Protein AF-0000000068683361 (afdb_homodimer)

pLDDT: mean 81.17, std 23.18, range [23.33, 98.69]

Sequence (214 aa):
TAILTGPEDKVNLSCSHTVSRYDMILWYQQSAQNTALKLIGYVRFTSPTVEDSFKGRFDVSGDAAANKMAYLHFPKATEAEDSAVYFCAASEAQCFTIPSLLYKNPLTAILTGPEDKVNLSCSHTVSRYDMILWYQQSAQNTALKLIGYVRFTSPTVEDSFKGRFDVSGDAAANKMAYLHFPKATEAEDSAVYFCAASEAQCFTIPSLLYKNPL

Foldseek 3Di:
DPPPPPPFPKDKDKDAAQDQQWQKKWKWKQWPVHRATATQWMQGAQDTDGDPVNPPFKGKGWGHGHPIMIMIIGGPPDPRVVRMDMDMDIGHPPVPDPPCPRVPPPD/DPPPPPPFPKDKDKDAAQDQQWQKKWKWKQWPVHRATATQWMQGAQDTDGDPVNPPFWGKGWGHGHPIMIMIIGGPPDPRVVRMDMDMDIGHPPVPDPPCPNVPPPD

Radius of gyration: 17.5 Å; Cα contacts (8 Å, |Δi|>4): 483; chains: 2; bounding box: 40×61×48 Å

Organism: Oncorhynchus mykiss (NCBI:txid8022)

InterPro domains:
  IPR013106 Immunoglobulin V-set domain [PF07686] (8-91)
  IPR013106 Immunoglobulin V-set domain [SM00406] (10-90)
  IPR013783 Immunoglobulin-like fold [G3DSA:2.60.40.10] (2-103)
  IPR036179 Immunoglobulin-like domain superfamily [SSF48726] (3-91)
  IPR050413 T cell receptor beta variable [PTHR23268] (4-95)

Solvent-accessible surface area (backbone atoms only — not comparable to full-atom values): 11670 Å² total; per-residue (Å²): 127,79,77,69,78,63,89,71,63,61,38,41,39,36,41,35,32,57,48,75,77,25,29,21,33,38,34,31,38,28,46,79,90,40,89,57,60,37,69,39,33,34,24,46,35,68,47,57,46,64,35,78,93,38,54,90,59,46,48,57,46,57,27,24,36,49,75,32,50,26,37,41,38,31,58,61,84,38,71,67,62,66,56,33,44,50,36,38,32,66,34,51,75,59,89,55,75,73,67,56,80,62,60,61,66,80,127,126,80,78,68,78,61,90,72,64,60,37,41,40,36,41,34,32,58,47,74,76,25,29,22,33,38,34,31,37,28,46,79,90,40,88,58,59,38,71,40,31,34,26,47,36,69,47,57,47,65,35,76,95,39,54,89,58,47,49,57,46,56,28,24,38,47,76,34,48,25,38,43,37,32,60,61,85,38,71,66,62,66,56,33,44,49,36,38,33,65,34,52,74,58,88,55,75,72,66,58,77,64,57,62,65,81,128

Secondary structure (DSSP, 8-state):
------S--EEEEEEEE--TT--EEEEEEE-SS--SPEEEEEEETTEEEE-GGGTTT-EEEE--STT-EEEEEEETT-HHHHH-EEEEEEE---SS---TTTT----/------S--EEEEEEEE--TT--EEEEEEE-SS--SPEEEEEEETTEEEE-GGGTTT-EEEE--STT-EEEEEEETT-HHHHH-EEEEEEE---SS---TTS-----

Nearest PDB structures (foldseek):
  6tyl-assembly2_H  TM=7.595E-01  e=1.709E-04  Lama glama
  7rth-assembly4_L  TM=7.404E-01  e=2.521E-04  Homo sapiens
  7rth-assembly2_D  TM=7.453E-01  e=8.559E-04  Homo sapiens
  7w1s-assembly1_B  TM=7.399E-01  e=8.559E-04  Vicugna pacos
  6nmr-assembly3_F  TM=7.167E-01  e=7.471E-03  Homo sapiens

Structure (mmCIF, N/CA/C/O backbone):
data_AF-0000000068683361-model_v1
#
loop_
_entity.id
_entity.type
_entity.pdbx_description
1 polymer 'Immunoglobulin V-set domain-containing protein'
#
loop_
_atom_site.group_PDB
_atom_site.id
_atom_site.type_symbol
_atom_site.label_atom_id
_atom_site.label_alt_id
_atom_site.label_comp_id
_atom_site.label_asym_id
_atom_site.label_entity_id
_atom_site.label_seq_id
_atom_site.pdbx_PDB_ins_code
_atom_site.Cartn_x
_atom_site.Cartn_y
_atom_site.Cartn_z
_atom_site.occupancy
_atom_site.B_iso_or_equiv
_atom_site.auth_seq_id
_atom_site.auth_comp_id
_atom_site.auth_asym_id
_atom_site.auth_atom_id
_atom_site.pdbx_PDB_model_num
ATOM 1 N N . THR A 1 1 ? -4.273 28.188 29.828 1 25.78 1 THR A N 1
ATOM 2 C CA . THR A 1 1 ? -3.045 27.562 29.344 1 25.78 1 THR A CA 1
ATOM 3 C C . THR A 1 1 ? -3.334 26.656 28.156 1 25.78 1 THR A C 1
ATOM 5 O O . THR A 1 1 ? -4.168 25.75 28.25 1 25.78 1 THR A O 1
ATOM 8 N N . ALA A 1 2 ? -3.242 27.156 26.922 1 31.86 2 ALA A N 1
ATOM 9 C CA . ALA A 1 2 ? -3.617 26.438 25.703 1 31.86 2 ALA A CA 1
ATOM 10 C C . ALA A 1 2 ? -2.951 25.062 25.656 1 31.86 2 ALA A C 1
ATOM 12 O O . ALA A 1 2 ? -1.762 24.922 25.953 1 31.86 2 ALA A O 1
ATOM 13 N N . ILE A 1 3 ? -3.488 24.125 26.281 1 33.34 3 ILE A N 1
ATOM 14 C CA . ILE A 1 3 ? -2.857 22.797 26.281 1 33.34 3 ILE A CA 1
ATOM 15 C C . ILE A 1 3 ? -2.189 22.562 24.922 1 33.34 3 ILE A C 1
ATOM 17 O O . ILE A 1 3 ? -2.854 22.562 23.891 1 33.34 3 ILE A O 1
ATOM 21 N N . LEU A 1 4 ? -0.959 23.141 24.609 1 33.06 4 LEU A N 1
ATOM 22 C CA . LEU A 1 4 ? -0.061 22.922 23.484 1 33.06 4 LEU A CA 1
ATOM 23 C C . LEU A 1 4 ? -0.043 21.453 23.078 1 33.06 4 LEU A C 1
ATOM 25 O O . LEU A 1 4 ? 0.202 20.578 23.906 1 33.06 4 LEU A O 1
ATOM 29 N N . THR A 1 5 ? -1.112 20.953 22.562 1 40.59 5 THR A N 1
ATOM 30 C CA . THR A 1 5 ? -1.085 19.578 22.078 1 40.59 5 THR A CA 1
ATOM 31 C C . THR A 1 5 ? 0.327 19.188 21.656 1 40.59 5 THR A C 1
ATOM 33 O O . THR A 1 5 ? 0.993 19.906 20.922 1 40.59 5 THR A O 1
ATOM 36 N N . GLY A 1 6 ? 1.307 18.828 22.469 1 40.31 6 GLY A N 1
ATOM 37 C CA . GLY A 1 6 ? 2.684 18.375 22.359 1 40.31 6 GLY A CA 1
ATOM 38 C C . GLY A 1 6 ? 3.039 17.844 20.984 1 40.31 6 GLY A C 1
ATOM 39 O O . GLY A 1 6 ? 2.191 17.797 20.094 1 40.31 6 GLY A O 1
ATOM 40 N N . PRO A 1 7 ? 4.473 17.344 20.656 1 45.47 7 PRO A N 1
ATOM 41 C CA . PRO A 1 7 ? 5.016 16.938 19.359 1 45.47 7 PRO A CA 1
ATOM 42 C C . PRO A 1 7 ? 4.023 16.125 18.531 1 45.47 7 PRO A C 1
ATOM 44 O O . PRO A 1 7 ? 3.299 15.289 19.078 1 45.47 7 PRO A O 1
ATOM 47 N N . GLU A 1 8 ? 3.418 16.703 17.484 1 51.16 8 GLU A N 1
ATOM 48 C CA . GLU A 1 8 ? 2.33 16.328 16.578 1 51.16 8 GLU A CA 1
ATOM 49 C C . GLU A 1 8 ? 2.373 14.844 16.25 1 51.16 8 GLU A C 1
ATOM 51 O O . GLU A 1 8 ? 3.445 14.289 16 1 51.16 8 GLU A O 1
ATOM 56 N N . ASP A 1 9 ? 1.475 14.078 16.812 1 71.06 9 ASP A N 1
ATOM 57 C CA . ASP A 1 9 ? 1.236 12.656 16.562 1 71.06 9 ASP A CA 1
ATOM 58 C C . ASP A 1 9 ? 1.338 12.344 15.07 1 71.06 9 ASP A C 1
ATOM 60 O O . ASP A 1 9 ? 0.614 12.914 14.25 1 71.06 9 ASP A O 1
ATOM 64 N N . LYS A 1 10 ? 2.488 12.023 14.609 1 85.25 10 LYS A N 1
ATOM 65 C CA . LYS A 1 10 ? 2.74 11.68 13.211 1 85.25 10 LYS A CA 1
ATOM 66 C C . LYS A 1 10 ? 2.246 10.273 12.891 1 85.25 10 LYS A C 1
ATOM 68 O O . LYS A 1 10 ? 2.404 9.359 13.695 1 85.25 10 LYS A O 1
ATOM 73 N N . VAL A 1 11 ? 1.418 10.297 11.93 1 88.25 11 VAL A N 1
ATOM 74 C CA . VAL A 1 11 ? 1.022 9.016 11.352 1 88.25 11 VAL A CA 1
ATOM 75 C C . VAL A 1 11 ? 2.152 8.469 10.484 1 88.25 11 VAL A C 1
ATOM 77 O O . VAL A 1 11 ? 2.764 9.211 9.711 1 88.25 11 VAL A O 1
ATOM 80 N N . ASN A 1 12 ? 2.455 7.211 10.734 1 93.44 12 ASN A N 1
ATOM 81 C CA . ASN A 1 12 ? 3.404 6.512 9.875 1 93.44 12 ASN A CA 1
ATOM 82 C C . ASN A 1 12 ? 2.768 5.293 9.211 1 93.44 12 ASN A C 1
ATOM 84 O O . ASN A 1 12 ? 2.145 4.469 9.883 1 93.44 12 ASN A O 1
ATOM 88 N N . LEU A 1 13 ? 2.852 5.262 7.918 1 97.38 13 LEU A N 1
ATOM 89 C CA . LEU A 1 13 ? 2.527 4.082 7.125 1 97.38 13 LEU A CA 1
ATOM 90 C C . LEU A 1 13 ? 3.783 3.482 6.504 1 97.38 13 LEU A C 1
ATOM 92 O O . LEU A 1 13 ? 4.621 4.211 5.965 1 97.38 13 LEU A O 1
ATOM 96 N N . SER A 1 14 ? 3.973 2.213 6.555 1 98.31 14 SER A N 1
ATOM 97 C CA . SER A 1 14 ? 5.184 1.593 6.027 1 98.31 14 SER A CA 1
ATOM 98 C C . SER A 1 14 ? 4.852 0.526 4.988 1 98.31 14 SER A C 1
ATOM 100 O O . SER A 1 14 ? 3.809 -0.127 5.074 1 98.31 14 SER A O 1
ATOM 102 N N . CYS A 1 15 ? 5.699 0.397 4.086 1 98.38 15 CYS A N 1
ATOM 103 C CA . CYS A 1 15 ? 5.578 -0.566 2.998 1 98.38 15 CYS A CA 1
ATOM 104 C C . CYS A 1 15 ? 6.922 -1.224 2.701 1 98.38 15 CYS A C 1
ATOM 106 O O . CYS A 1 15 ? 7.965 -0.572 2.77 1 98.38 15 CYS A O 1
ATOM 108 N N . SER A 1 16 ? 6.918 -2.562 2.359 1 98.38 16 SER A N 1
ATOM 109 C CA . SER A 1 16 ? 8.109 -3.297 1.946 1 98.38 16 SER A CA 1
ATOM 110 C C . SER A 1 16 ? 7.758 -4.418 0.976 1 98.38 16 SER A C 1
ATOM 112 O O . SER A 1 16 ? 6.582 -4.715 0.762 1 98.38 16 SER A O 1
ATOM 114 N N . HIS A 1 17 ? 8.742 -4.992 0.383 1 96.62 17 HIS A N 1
ATOM 115 C CA . HIS A 1 17 ? 8.539 -6.082 -0.567 1 96.62 17 HIS A CA 1
ATOM 116 C C . HIS A 1 17 ? 9.781 -6.961 -0.674 1 96.62 17 HIS A C 1
ATOM 118 O O . HIS A 1 17 ? 10.852 -6.578 -0.209 1 96.62 17 HIS A O 1
ATOM 124 N N . THR A 1 18 ? 9.586 -8.109 -1.338 1 95.38 18 THR A N 1
ATOM 125 C CA . THR A 1 18 ? 10.711 -9.039 -1.478 1 95.38 18 THR A CA 1
ATOM 126 C C . THR A 1 18 ? 11.156 -9.133 -2.934 1 95.38 18 THR A C 1
ATOM 128 O O . THR A 1 18 ? 11.953 -10 -3.289 1 95.38 18 THR A O 1
ATOM 131 N N . VAL A 1 19 ? 10.586 -8.266 -3.791 1 91.81 19 VAL A N 1
ATOM 132 C CA . VAL A 1 19 ? 10.859 -8.359 -5.219 1 91.81 19 VAL A CA 1
ATOM 133 C C . VAL A 1 19 ? 12.156 -7.629 -5.551 1 91.81 19 VAL A C 1
ATOM 135 O O . VAL A 1 19 ? 12.219 -6.398 -5.469 1 91.81 19 VAL A O 1
ATOM 138 N N . SER A 1 20 ? 13.219 -8.344 -6.008 1 91.94 20 SER A N 1
ATOM 139 C CA . SER A 1 20 ? 14.562 -7.805 -6.203 1 91.94 20 SER A CA 1
ATOM 140 C C . SER A 1 20 ? 14.57 -6.711 -7.262 1 91.94 20 SER A C 1
ATOM 142 O O . SER A 1 20 ? 15.352 -5.758 -7.172 1 91.94 20 SER A O 1
ATOM 144 N N . ARG A 1 21 ? 13.703 -6.824 -8.281 1 89.25 21 ARG A N 1
ATOM 145 C CA . ARG A 1 21 ? 13.742 -5.875 -9.391 1 89.25 21 ARG A CA 1
ATOM 146 C C . ARG A 1 21 ? 13.078 -4.555 -9 1 89.25 21 ARG A C 1
ATOM 148 O O . ARG A 1 21 ? 13.227 -3.553 -9.695 1 89.25 21 ARG A O 1
ATOM 155 N N . TYR A 1 22 ? 12.289 -4.504 -8.008 1 92.81 22 TYR A N 1
ATOM 156 C CA . TYR A 1 22 ? 11.617 -3.279 -7.59 1 92.81 22 TYR A CA 1
ATOM 157 C C . TYR A 1 22 ? 12.578 -2.357 -6.848 1 92.81 22 TYR A C 1
ATOM 159 O O . TYR A 1 22 ? 13.375 -2.812 -6.02 1 92.81 22 TYR A O 1
ATOM 167 N N . ASP A 1 23 ? 12.531 -1.058 -7.195 1 95.81 23 ASP A N 1
ATOM 168 C CA . ASP A 1 23 ? 13.406 -0.095 -6.535 1 95.81 23 ASP A CA 1
ATOM 169 C C . ASP A 1 23 ? 12.641 1.158 -6.125 1 95.81 23 ASP A C 1
ATOM 171 O O . ASP A 1 23 ? 13.242 2.172 -5.766 1 95.81 23 ASP A O 1
ATOM 175 N N . MET A 1 24 ? 11.344 1.017 -6.242 1 96.69 24 MET A N 1
ATOM 176 C CA . MET A 1 24 ? 10.516 2.182 -5.941 1 96.69 24 MET A CA 1
ATOM 177 C C . MET A 1 24 ? 9.312 1.787 -5.094 1 96.69 24 MET A C 1
ATOM 179 O O . MET A 1 24 ? 8.68 0.756 -5.34 1 96.69 24 MET A O 1
ATOM 183 N N . ILE A 1 25 ? 9 2.578 -4.102 1 97.69 25 ILE A N 1
ATOM 184 C CA . ILE A 1 25 ? 7.727 2.51 -3.391 1 97.69 25 ILE A CA 1
ATOM 185 C C . ILE A 1 25 ? 7 3.848 -3.508 1 97.69 25 ILE A C 1
ATOM 187 O O . ILE A 1 25 ? 7.586 4.902 -3.258 1 97.69 25 ILE A O 1
ATOM 191 N N . LEU A 1 26 ? 5.785 3.799 -3.939 1 97.56 26 LEU A N 1
ATOM 192 C CA . LEU A 1 26 ? 4.953 4.973 -4.184 1 97.56 26 LEU A CA 1
ATOM 193 C C . LEU A 1 26 ? 3.816 5.055 -3.17 1 97.56 26 LEU A C 1
ATOM 195 O O . LEU A 1 26 ? 3.238 4.031 -2.793 1 97.56 26 LEU A O 1
ATOM 199 N N . TRP A 1 27 ? 3.473 6.332 -2.74 1 98 27 TRP A N 1
ATOM 200 C CA . TRP A 1 27 ? 2.373 6.594 -1.819 1 98 27 TRP A CA 1
ATOM 201 C C . TRP A 1 27 ? 1.287 7.43 -2.492 1 98 27 TRP A C 1
ATOM 203 O O . TRP A 1 27 ? 1.583 8.414 -3.176 1 98 27 TRP A O 1
ATOM 213 N N . TYR A 1 28 ? 0.047 6.992 -2.227 1 96.19 28 TYR A N 1
ATOM 214 C CA . TYR A 1 28 ? -1.095 7.652 -2.848 1 96.19 28 TYR A CA 1
ATOM 215 C C . TYR A 1 28 ? -2.137 8.031 -1.805 1 96.19 28 TYR A C 1
ATOM 217 O O . TYR A 1 28 ? -2.229 7.406 -0.748 1 96.19 28 TYR A O 1
ATOM 225 N N . GLN A 1 29 ? -2.871 9.07 -2.205 1 94.69 29 GLN A N 1
ATOM 226 C CA . GLN A 1 29 ? -4.004 9.516 -1.403 1 94.69 29 GLN A CA 1
ATOM 227 C C . GLN A 1 29 ? -5.305 9.445 -2.201 1 94.69 29 GLN A C 1
ATOM 229 O O . GLN A 1 29 ? -5.336 9.82 -3.377 1 94.69 29 GLN A O 1
ATOM 234 N N . GLN A 1 30 ? -6.305 8.883 -1.597 1 91.69 30 GLN A N 1
ATOM 235 C CA . GLN A 1 30 ? -7.668 8.977 -2.104 1 91.69 30 GLN A CA 1
ATOM 236 C C . GLN A 1 30 ? -8.555 9.773 -1.147 1 91.69 30 GLN A C 1
ATOM 238 O O . GLN A 1 30 ? -8.852 9.32 -0.042 1 91.69 30 GLN A O 1
ATOM 243 N N . SER A 1 31 ? -8.852 10.93 -1.578 1 88.25 31 SER A N 1
ATOM 244 C CA . SER A 1 31 ? -9.695 11.766 -0.724 1 88.25 31 SER A CA 1
ATOM 245 C C . SER A 1 31 ? -11.141 11.289 -0.74 1 88.25 31 SER A C 1
ATOM 247 O O . SER A 1 31 ? -11.547 10.539 -1.635 1 88.25 31 SER A O 1
ATOM 249 N N . ALA A 1 32 ? -11.891 11.703 0.245 1 82.38 32 ALA A N 1
ATOM 250 C CA . ALA A 1 32 ? -13.305 11.344 0.349 1 82.38 32 ALA A CA 1
ATOM 251 C C . ALA A 1 32 ? -14.102 11.898 -0.824 1 82.38 32 ALA A C 1
ATOM 253 O O . ALA A 1 32 ? -15.102 11.312 -1.238 1 82.38 32 ALA A O 1
ATOM 254 N N . GLN A 1 33 ? -13.719 13.008 -1.386 1 83.5 33 GLN A N 1
ATOM 255 C CA . GLN A 1 33 ? -14.477 13.727 -2.4 1 83.5 33 GLN A CA 1
ATOM 256 C C . GLN A 1 33 ? -14.109 13.25 -3.805 1 83.5 33 GLN A C 1
ATOM 258 O O . GLN A 1 33 ? -14.852 13.484 -4.758 1 83.5 33 GLN A O 1
ATOM 263 N N . ASN A 1 34 ? -12.984 12.656 -3.961 1 81.56 34 ASN A N 1
ATOM 264 C CA . ASN A 1 34 ? -12.445 12.219 -5.25 1 81.56 34 ASN A CA 1
ATOM 265 C C . ASN A 1 34 ? -11.906 10.797 -5.184 1 81.56 34 ASN A C 1
ATOM 267 O O . ASN A 1 34 ? -10.953 10.523 -4.449 1 81.56 34 ASN A O 1
ATOM 271 N N . THR A 1 35 ? -12.375 9.906 -6.02 1 83.06 35 THR A N 1
ATOM 272 C CA . THR A 1 35 ? -12.031 8.492 -5.965 1 83.06 35 THR A CA 1
ATOM 273 C C . THR A 1 35 ? -10.703 8.227 -6.676 1 83.06 35 THR A C 1
ATOM 275 O O . THR A 1 35 ? -10.164 7.121 -6.602 1 83.06 35 THR A O 1
ATOM 278 N N . ALA A 1 36 ? -10.18 9.297 -7.293 1 87.12 36 ALA A N 1
ATOM 279 C CA . ALA A 1 36 ? -8.906 9.109 -7.984 1 87.12 36 ALA A CA 1
ATOM 280 C C . ALA A 1 36 ? -7.754 9 -6.992 1 87.12 36 ALA A C 1
ATOM 282 O O . ALA A 1 36 ? -7.77 9.633 -5.934 1 87.12 36 ALA A O 1
ATOM 283 N N . LEU A 1 37 ? -6.832 8.18 -7.34 1 92.12 37 LEU A N 1
ATOM 284 C CA . LEU A 1 37 ? -5.598 8.102 -6.57 1 92.12 37 LEU A CA 1
ATOM 285 C C . LEU A 1 37 ? -4.648 9.234 -6.949 1 92.12 37 LEU A C 1
ATOM 287 O O . LEU A 1 37 ? -4.277 9.375 -8.117 1 92.12 37 LEU A O 1
ATOM 291 N N . LYS A 1 38 ? -4.316 10.039 -5.992 1 94.06 38 LYS A N 1
ATOM 292 C CA . LYS A 1 38 ? -3.346 11.109 -6.207 1 94.06 38 LYS A CA 1
ATOM 293 C C . LYS A 1 38 ? -1.988 10.742 -5.613 1 94.06 38 LYS A C 1
ATOM 295 O O . LYS A 1 38 ? -1.902 10.32 -4.457 1 94.06 38 LYS A O 1
ATOM 300 N N . LEU A 1 39 ? -0.976 10.961 -6.395 1 96.5 39 LEU A N 1
ATOM 301 C CA . LEU A 1 39 ? 0.37 10.641 -5.93 1 96.5 39 LEU A CA 1
ATOM 302 C C . LEU A 1 39 ? 0.846 11.664 -4.898 1 96.5 39 LEU A C 1
ATOM 304 O O . LEU A 1 39 ? 0.909 12.859 -5.188 1 96.5 39 LEU A O 1
ATOM 308 N N . ILE A 1 40 ? 1.146 11.188 -3.781 1 97.12 40 ILE A N 1
ATOM 309 C CA . ILE A 1 40 ? 1.728 12.023 -2.736 1 97.12 40 ILE A CA 1
ATOM 310 C C . ILE A 1 40 ? 3.227 12.188 -2.98 1 97.12 40 ILE A C 1
ATOM 312 O O . ILE A 1 40 ? 3.754 13.297 -2.934 1 97.12 40 ILE A O 1
ATOM 316 N N . GLY A 1 41 ? 3.945 11.078 -3.195 1 97.44 41 GLY A N 1
ATOM 317 C CA . GLY A 1 41 ? 5.387 10.992 -3.357 1 97.44 41 GLY A CA 1
ATOM 318 C C . GLY A 1 41 ? 5.883 9.562 -3.506 1 97.44 41 GLY A C 1
ATOM 319 O O . GLY A 1 41 ? 5.082 8.633 -3.598 1 97.44 41 GLY A O 1
ATOM 320 N N . TYR A 1 42 ? 7.203 9.414 -3.623 1 97.5 42 TYR A N 1
ATOM 321 C CA . TYR A 1 42 ? 7.805 8.086 -3.748 1 97.5 42 TYR A CA 1
ATOM 322 C C . TYR A 1 42 ? 9.242 8.094 -3.242 1 97.5 42 TYR A C 1
ATOM 324 O O . TYR A 1 42 ? 9.852 9.156 -3.082 1 97.5 42 TYR A O 1
ATOM 332 N N . VAL A 1 43 ? 9.648 6.922 -2.879 1 98 43 VAL A N 1
ATOM 333 C CA . VAL A 1 43 ? 11.055 6.66 -2.596 1 98 43 VAL A CA 1
ATOM 334 C C . VAL A 1 43 ? 11.641 5.758 -3.68 1 98 43 VAL A C 1
ATOM 336 O O . VAL A 1 43 ? 11.156 4.648 -3.904 1 98 43 VAL A O 1
ATOM 339 N N . ARG A 1 44 ? 12.586 6.242 -4.359 1 96.62 44 ARG A N 1
ATOM 340 C CA . ARG A 1 44 ? 13.359 5.398 -5.266 1 96.62 44 ARG A CA 1
ATOM 341 C C . ARG A 1 44 ? 14.711 5.031 -4.656 1 96.62 44 ARG A C 1
ATOM 343 O O . ARG A 1 44 ? 15.562 5.898 -4.461 1 96.62 44 ARG A O 1
ATOM 350 N N . PHE A 1 45 ? 14.922 3.799 -4.5 1 95.94 45 PHE A N 1
ATOM 351 C CA . PHE A 1 45 ? 16.031 3.395 -3.639 1 95.94 45 PHE A CA 1
ATOM 352 C C . PHE A 1 45 ? 15.977 4.141 -2.309 1 95.94 45 PHE A C 1
ATOM 354 O O . PHE A 1 45 ? 15.023 3.994 -1.544 1 95.94 45 PHE A O 1
ATOM 361 N N . THR A 1 46 ? 16.891 5.051 -2.045 1 97.94 46 THR A N 1
ATOM 362 C CA . THR A 1 46 ? 16.859 5.824 -0.809 1 97.94 46 THR A CA 1
ATOM 363 C C . THR A 1 46 ? 16.562 7.289 -1.094 1 97.94 46 THR A C 1
ATOM 365 O O . THR A 1 46 ? 16.703 8.141 -0.214 1 97.94 46 THR A O 1
ATOM 368 N N . SER A 1 47 ? 16.172 7.598 -2.303 1 97.62 47 SER A N 1
ATOM 369 C CA . SER A 1 47 ? 15.906 8.977 -2.705 1 97.62 47 SER A CA 1
ATOM 370 C C . SER A 1 47 ? 14.43 9.312 -2.578 1 97.62 47 SER A C 1
ATOM 372 O O . SER A 1 47 ? 13.602 8.797 -3.34 1 97.62 47 SER A O 1
ATOM 374 N N . PRO A 1 48 ? 14.094 10.203 -1.684 1 98.12 48 PRO A N 1
ATOM 375 C CA . PRO A 1 48 ? 12.688 10.57 -1.511 1 98.12 48 PRO A CA 1
ATOM 376 C C . PRO A 1 48 ? 12.266 11.719 -2.424 1 98.12 48 PRO A C 1
ATOM 378 O O . PRO A 1 48 ? 13.047 12.641 -2.676 1 98.12 48 PRO A O 1
ATOM 381 N N . THR A 1 49 ? 11.031 11.711 -2.924 1 97.5 49 THR A N 1
ATOM 382 C CA . THR A 1 49 ? 10.391 12.789 -3.66 1 97.5 49 THR A CA 1
ATOM 383 C C . THR A 1 49 ? 8.93 12.953 -3.225 1 97.5 49 THR A C 1
ATOM 385 O O . THR A 1 49 ? 8.195 11.977 -3.131 1 97.5 49 THR A O 1
ATOM 388 N N . VAL A 1 50 ? 8.578 14.156 -2.902 1 98.12 50 VAL A N 1
ATOM 389 C CA . VAL A 1 50 ? 7.195 14.492 -2.572 1 98.12 50 VAL A CA 1
ATOM 390 C C . VAL A 1 50 ? 6.629 15.453 -3.613 1 98.12 50 VAL A C 1
ATOM 392 O O . VAL A 1 50 ? 7.305 16.406 -4.016 1 98.12 50 VAL A O 1
ATOM 395 N N . GLU A 1 51 ? 5.43 15.156 -4.066 1 97.5 51 GLU A N 1
ATOM 396 C CA . GLU A 1 51 ? 4.777 16.047 -5.027 1 97.5 51 GLU A CA 1
ATOM 397 C C . GLU A 1 51 ? 4.555 17.422 -4.43 1 97.5 51 GLU A C 1
ATOM 399 O O . GLU A 1 51 ? 4.25 17.562 -3.244 1 97.5 51 GLU A O 1
ATOM 404 N N . ASP A 1 52 ? 4.539 18.438 -5.234 1 96.38 52 ASP A N 1
ATOM 405 C CA . ASP A 1 52 ? 4.477 19.828 -4.801 1 96.38 52 ASP A CA 1
ATOM 406 C C . ASP A 1 52 ? 3.229 20.078 -3.963 1 96.38 52 ASP A C 1
ATOM 408 O O . ASP A 1 52 ? 3.291 20.766 -2.941 1 96.38 52 ASP A O 1
ATOM 412 N N . SER A 1 53 ? 2.143 19.578 -4.379 1 94.38 53 SER A N 1
ATOM 413 C CA . SER A 1 53 ? 0.868 19.859 -3.73 1 94.38 53 SER A CA 1
ATOM 414 C C . SER A 1 53 ? 0.814 19.266 -2.328 1 94.38 53 SER A C 1
ATOM 416 O O . SER A 1 53 ? -0.074 19.594 -1.54 1 94.38 53 SER A O 1
ATOM 418 N N . PHE A 1 54 ? 1.781 18.391 -2.016 1 94.94 54 PHE A N 1
ATOM 419 C CA . PHE A 1 54 ? 1.74 17.703 -0.733 1 94.94 54 PHE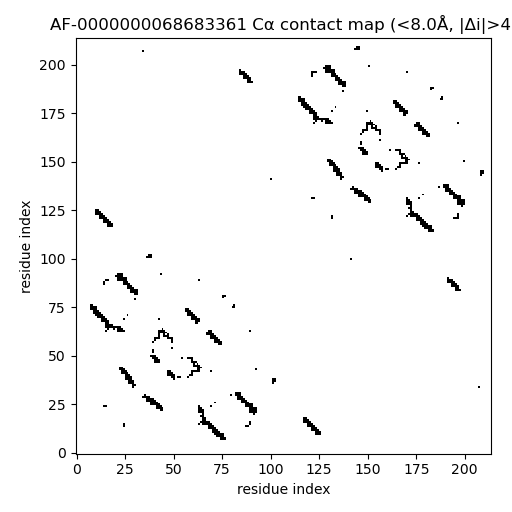 A CA 1
ATOM 420 C C . PHE A 1 54 ? 2.908 18.125 0.149 1 94.94 54 PHE A C 1
ATOM 422 O O . PHE A 1 54 ? 3.004 17.703 1.305 1 94.94 54 PHE A O 1
ATOM 429 N N . LYS A 1 55 ? 3.826 18.875 -0.393 1 94.75 55 LYS A N 1
ATOM 430 C CA . LYS A 1 55 ? 4.969 19.344 0.387 1 94.75 55 LYS A CA 1
ATOM 431 C C . LYS A 1 55 ? 4.516 20.094 1.632 1 94.75 55 LYS A C 1
ATOM 433 O O . LYS A 1 55 ? 3.488 20.781 1.608 1 94.75 55 LYS A O 1
ATOM 438 N N . GLY A 1 56 ? 5.301 20.016 2.754 1 90.88 56 GLY A N 1
ATOM 439 C CA . GLY A 1 56 ? 4.984 20.672 4.008 1 90.88 56 GLY A CA 1
ATOM 440 C C . GLY A 1 56 ? 4.383 19.75 5.043 1 90.88 56 GLY A C 1
ATOM 441 O O . GLY A 1 56 ? 4.922 19.594 6.141 1 90.88 56 GLY A O 1
ATOM 442 N N . ARG A 1 57 ? 3.271 19.078 4.516 1 89.94 57 ARG A N 1
ATOM 443 C CA . ARG A 1 57 ? 2.574 18.25 5.5 1 89.94 57 ARG A CA 1
ATOM 444 C C . ARG A 1 57 ? 2.988 16.781 5.383 1 89.94 57 ARG A C 1
ATOM 446 O O . ARG A 1 57 ? 2.855 16.016 6.34 1 89.94 57 ARG A O 1
ATOM 453 N N . PHE A 1 58 ? 3.406 16.391 4.27 1 95.5 58 PHE A N 1
ATOM 454 C CA . PHE A 1 58 ? 3.764 14.992 4.039 1 95.5 58 PHE A CA 1
ATOM 455 C C . PHE A 1 58 ? 5.262 14.852 3.807 1 95.5 58 PHE A C 1
ATOM 457 O O . PHE A 1 58 ? 5.898 15.742 3.236 1 95.5 58 PHE A O 1
ATOM 464 N N . ASP A 1 59 ? 5.789 13.727 4.262 1 97 59 ASP A N 1
ATOM 465 C CA . ASP A 1 59 ? 7.164 13.336 3.98 1 97 59 ASP A CA 1
ATOM 466 C C . ASP A 1 59 ? 7.258 11.836 3.697 1 97 59 ASP A C 1
ATOM 468 O O . ASP A 1 59 ? 6.449 11.055 4.195 1 97 59 ASP A O 1
ATOM 472 N N . VAL A 1 60 ? 8.172 11.492 2.846 1 98.12 60 VAL A N 1
ATOM 473 C CA . VAL A 1 60 ? 8.461 10.078 2.59 1 98.12 60 VAL A CA 1
ATOM 474 C C . VAL A 1 60 ? 9.93 9.789 2.885 1 98.12 60 VAL A C 1
ATOM 476 O O . VAL A 1 60 ? 10.773 10.68 2.775 1 98.12 60 VAL A O 1
ATOM 479 N N . SER A 1 61 ? 10.242 8.594 3.348 1 98.44 61 SER A N 1
ATOM 480 C CA . SER A 1 61 ? 11.609 8.234 3.699 1 98.44 61 SER A CA 1
ATOM 481 C C . SER A 1 61 ? 11.82 6.73 3.615 1 98.44 61 SER A C 1
ATOM 483 O O . SER A 1 61 ? 10.898 5.984 3.281 1 98.44 61 SER A O 1
ATOM 485 N N . GLY A 1 62 ? 13.117 6.332 3.84 1 98.44 62 GLY A N 1
ATOM 486 C CA . GLY A 1 62 ? 13.453 4.918 3.898 1 98.44 62 GLY A CA 1
ATOM 487 C C . GLY A 1 62 ? 14.188 4.43 2.666 1 98.44 62 GLY A C 1
ATOM 488 O O . GLY A 1 62 ? 14.961 5.176 2.059 1 98.44 62 GLY A O 1
ATOM 489 N N . ASP A 1 63 ? 14 3.113 2.43 1 98.69 63 ASP A N 1
ATOM 490 C CA . ASP A 1 63 ? 14.672 2.389 1.359 1 98.69 63 ASP A CA 1
ATOM 491 C C . ASP A 1 63 ? 13.711 1.45 0.635 1 98.69 63 ASP A C 1
ATOM 493 O O . ASP A 1 63 ? 13.109 0.573 1.256 1 98.69 63 ASP A O 1
ATOM 497 N N . ALA A 1 64 ? 13.609 1.662 -0.739 1 97.94 64 ALA A N 1
ATOM 498 C CA . ALA A 1 64 ? 12.602 0.925 -1.5 1 97.94 64 ALA A CA 1
ATOM 499 C C . ALA A 1 64 ? 13.188 -0.352 -2.094 1 97.94 64 ALA A C 1
ATOM 501 O O . ALA A 1 64 ? 12.539 -1.029 -2.893 1 97.94 64 ALA A O 1
ATOM 502 N N . ALA A 1 65 ? 14.445 -0.647 -1.733 1 97.25 65 ALA A N 1
ATOM 503 C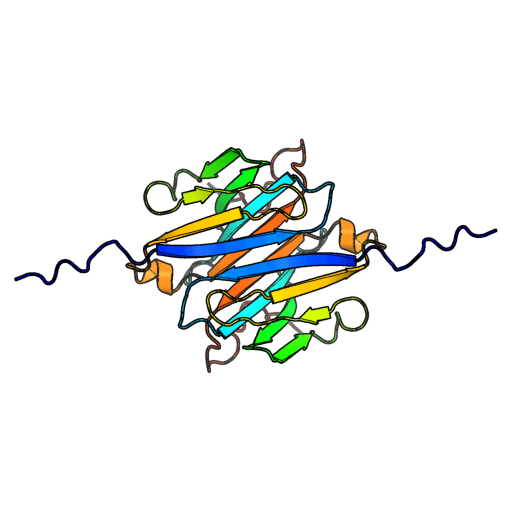 CA . ALA A 1 65 ? 15.031 -1.901 -2.209 1 97.25 65 ALA A CA 1
ATOM 504 C C . ALA A 1 65 ? 14.344 -3.102 -1.562 1 97.25 65 ALA A C 1
ATOM 506 O O . ALA A 1 65 ? 13.609 -2.951 -0.581 1 97.25 65 ALA A O 1
ATOM 507 N N . ALA A 1 66 ? 14.492 -4.32 -2.148 1 96.44 66 ALA A N 1
ATOM 508 C CA . ALA A 1 66 ? 13.906 -5.551 -1.614 1 96.44 66 ALA A CA 1
ATOM 509 C C . ALA A 1 66 ? 14.281 -5.738 -0.147 1 96.44 66 ALA A C 1
ATOM 511 O O . ALA A 1 66 ? 15.43 -5.512 0.243 1 96.44 66 ALA A O 1
ATOM 512 N N . ASN A 1 67 ? 13.312 -6.133 0.683 1 96.88 67 ASN A N 1
ATOM 513 C CA . ASN A 1 67 ? 13.461 -6.473 2.094 1 96.88 67 ASN A CA 1
ATOM 514 C C . ASN A 1 67 ? 13.797 -5.242 2.932 1 96.88 67 ASN A C 1
ATOM 516 O O . ASN A 1 67 ? 14.32 -5.363 4.039 1 96.88 67 ASN A O 1
ATOM 520 N N . LYS A 1 68 ? 13.703 -4.09 2.42 1 98.12 68 LYS A N 1
ATOM 521 C CA . LYS A 1 68 ? 13.805 -2.834 3.156 1 98.12 68 LYS A CA 1
ATOM 522 C C . LYS A 1 68 ? 12.438 -2.186 3.328 1 98.12 68 LYS A C 1
ATOM 524 O O . LYS A 1 68 ? 11.422 -2.746 2.91 1 98.12 68 LYS A O 1
ATOM 529 N N . MET A 1 69 ? 12.438 -1.089 4.055 1 97.94 69 MET A N 1
ATOM 530 C CA . MET A 1 69 ? 11.164 -0.45 4.379 1 97.94 69 MET A CA 1
ATOM 531 C C . MET A 1 69 ? 11.164 1.013 3.947 1 97.94 69 MET A C 1
ATOM 533 O O . MET A 1 69 ? 12.172 1.708 4.09 1 97.94 69 MET A O 1
ATOM 537 N N . ALA A 1 70 ? 10.07 1.443 3.42 1 98.56 70 ALA A N 1
ATOM 538 C CA . ALA A 1 70 ? 9.82 2.861 3.166 1 98.56 70 ALA A CA 1
ATOM 539 C C . ALA A 1 70 ? 8.617 3.357 3.953 1 98.56 70 ALA A C 1
ATOM 541 O O . ALA A 1 70 ? 7.758 2.564 4.352 1 98.56 70 ALA A O 1
ATOM 542 N N . TYR A 1 71 ? 8.547 4.691 4.191 1 98.31 71 TYR A N 1
ATOM 543 C CA . TYR A 1 71 ? 7.574 5.258 5.121 1 98.31 71 TYR A CA 1
ATOM 544 C C . TYR A 1 71 ? 6.906 6.492 4.527 1 98.31 71 TYR A C 1
ATOM 546 O O . TYR A 1 71 ? 7.555 7.285 3.838 1 98.31 71 TYR A O 1
ATOM 554 N N . LEU A 1 72 ? 5.648 6.648 4.789 1 98 72 LEU A N 1
ATOM 555 C CA . LEU A 1 72 ? 4.918 7.902 4.66 1 98 72 LEU A CA 1
ATOM 556 C C . LEU A 1 72 ? 4.648 8.523 6.027 1 98 72 LEU A C 1
ATOM 558 O O . LEU A 1 72 ? 4.156 7.84 6.934 1 98 72 LEU A O 1
ATOM 562 N N . HIS A 1 73 ? 4.938 9.773 6.18 1 95.88 73 HIS A N 1
ATOM 563 C CA . HIS A 1 73 ? 4.762 10.523 7.418 1 95.88 73 HIS A CA 1
ATOM 564 C C . HIS A 1 73 ? 3.816 11.711 7.211 1 95.88 73 HIS A C 1
ATOM 566 O O . HIS A 1 73 ? 3.979 12.477 6.266 1 95.88 73 HIS A O 1
ATOM 572 N N . PHE A 1 74 ? 2.805 11.852 8.062 1 94 74 PHE A N 1
ATOM 573 C CA . PHE A 1 74 ? 2.018 13.078 8.039 1 94 74 PHE A CA 1
ATOM 574 C C . PHE A 1 74 ? 1.362 13.328 9.398 1 94 74 PHE A C 1
ATOM 576 O O . PHE A 1 74 ? 1.178 12.391 10.18 1 94 74 PHE A O 1
ATOM 583 N N . PRO A 1 75 ? 1.035 14.547 9.633 1 88.62 75 PRO A N 1
ATOM 584 C CA . PRO A 1 75 ? 0.412 14.852 10.922 1 88.62 75 PRO A CA 1
ATOM 585 C C . PRO A 1 75 ? -1.041 14.383 11 1 88.62 75 PRO A C 1
ATOM 587 O O . PRO A 1 75 ? -1.777 14.484 10.016 1 88.62 75 PRO A O 1
ATOM 590 N N . LYS A 1 76 ? -1.608 13.82 12 1 79.19 76 LYS A N 1
ATOM 591 C CA . LYS A 1 76 ? -2.971 13.359 12.25 1 79.19 76 LYS A CA 1
ATOM 592 C C . LYS A 1 76 ? -3.938 14.539 12.352 1 79.19 76 LYS A C 1
ATOM 594 O O . LYS A 1 76 ? -5.125 14.398 12.047 1 79.19 76 LYS A O 1
ATOM 599 N N . ALA A 1 77 ? -3.656 15.719 12.281 1 67.06 77 ALA A N 1
ATOM 600 C CA . ALA A 1 77 ? -4.359 16.844 12.875 1 67.06 77 ALA A CA 1
ATOM 601 C C . ALA A 1 77 ? -5.445 17.375 11.938 1 67.06 77 ALA A C 1
ATOM 603 O O . ALA A 1 77 ? -6.348 18.094 12.367 1 67.06 77 ALA A O 1
ATOM 604 N N . THR A 1 78 ? -5.512 16.828 10.758 1 71.81 78 THR A N 1
ATOM 605 C CA . THR A 1 78 ? -6.539 17.453 9.93 1 71.81 78 THR A CA 1
ATOM 606 C C . THR A 1 78 ? -7.652 16.469 9.602 1 71.81 78 THR A C 1
ATOM 608 O O . THR A 1 78 ? -7.41 15.266 9.508 1 71.81 78 THR A O 1
ATOM 611 N N . GLU A 1 79 ? -8.891 16.969 9.617 1 73.5 79 GLU A N 1
ATOM 612 C CA . GLU A 1 79 ? -10.062 16.203 9.227 1 73.5 79 GLU A CA 1
ATOM 613 C C . GLU A 1 79 ? -9.867 15.555 7.859 1 73.5 79 GLU A C 1
ATOM 615 O O . GLU A 1 79 ? -10.281 14.414 7.637 1 73.5 79 GLU A O 1
ATOM 620 N N . ALA A 1 80 ? -9.234 16.297 6.988 1 73.69 80 ALA A N 1
ATOM 621 C CA . ALA A 1 80 ? -9.039 15.805 5.629 1 73.69 80 ALA A CA 1
ATOM 622 C C . ALA A 1 80 ? -8.148 14.562 5.625 1 73.69 80 ALA A C 1
ATOM 624 O O . ALA A 1 80 ? -8.438 13.594 4.914 1 73.69 80 ALA A O 1
ATOM 625 N N . GLU A 1 81 ? -7.125 14.617 6.445 1 76.38 81 GLU A N 1
ATOM 626 C CA . GLU A 1 81 ? -6.207 13.484 6.512 1 76.3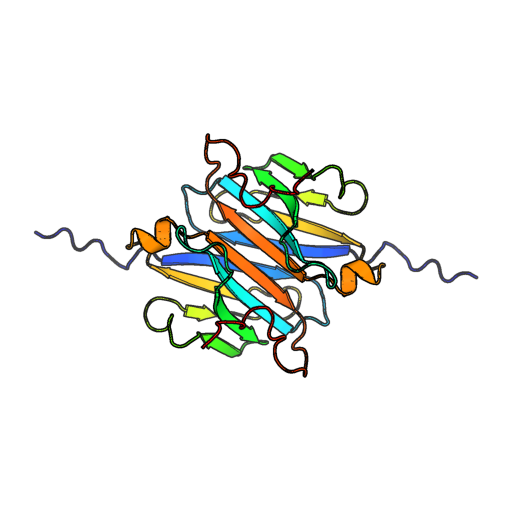8 81 GLU A CA 1
ATOM 627 C C . GLU A 1 81 ? -6.871 12.273 7.164 1 76.38 81 GLU A C 1
ATOM 629 O O . GLU A 1 81 ? -6.59 11.133 6.797 1 76.38 81 GLU A O 1
ATOM 634 N N . ASP A 1 82 ? -7.828 12.625 7.957 1 77.44 82 ASP A N 1
ATOM 635 C CA . ASP A 1 82 ? -8.5 11.531 8.656 1 77.44 82 ASP A CA 1
ATOM 636 C C . ASP A 1 82 ? -9.523 10.852 7.754 1 77.44 82 ASP A C 1
ATOM 638 O O . ASP A 1 82 ? -9.836 9.672 7.941 1 77.44 82 ASP A O 1
ATOM 642 N N . SER A 1 83 ? -9.969 11.617 6.828 1 84.12 83 SER A N 1
ATOM 643 C CA . SER A 1 83 ? -11.031 11.086 5.977 1 84.12 83 SER A CA 1
ATOM 644 C C . SER A 1 83 ? -10.461 10.461 4.711 1 84.12 83 SER A C 1
ATOM 646 O O . SER A 1 83 ? -11.188 9.812 3.951 1 84.12 83 SER A O 1
ATOM 648 N N . ALA A 1 84 ? -9.18 10.641 4.5 1 90.06 84 ALA A N 1
ATOM 649 C CA . ALA A 1 84 ? -8.547 10.109 3.301 1 90.06 84 ALA A CA 1
ATOM 650 C C . ALA A 1 84 ? -8.047 8.68 3.535 1 90.06 84 ALA A C 1
ATOM 652 O O . ALA A 1 84 ? -7.855 8.266 4.68 1 90.06 84 ALA A O 1
ATOM 653 N N . VAL A 1 85 ? -7.969 7.969 2.447 1 91.5 85 VAL A N 1
ATOM 654 C CA . VAL A 1 85 ? -7.332 6.656 2.461 1 91.5 85 VAL A CA 1
ATOM 655 C C . VAL A 1 85 ? -5.957 6.738 1.798 1 91.5 85 VAL A C 1
ATOM 657 O O . VAL A 1 85 ? -5.809 7.355 0.742 1 91.5 85 VAL A O 1
ATOM 660 N N . TYR A 1 86 ? -4.992 6.148 2.41 1 94.56 86 TYR A N 1
ATOM 661 C CA . TYR A 1 86 ? -3.621 6.203 1.915 1 94.56 86 TYR A CA 1
ATOM 662 C C . TYR A 1 86 ? -3.145 4.824 1.478 1 94.56 86 TYR A C 1
ATOM 664 O O . TYR A 1 86 ? -3.379 3.83 2.17 1 94.56 86 TYR A O 1
ATOM 672 N N . PHE A 1 87 ? -2.514 4.762 0.318 1 96.62 87 PHE A N 1
ATOM 673 C CA . PHE A 1 87 ? -2.043 3.523 -0.294 1 96.62 87 PHE A CA 1
ATOM 674 C C . PHE A 1 87 ? -0.534 3.561 -0.5 1 96.62 87 PHE A C 1
ATOM 676 O O . PHE A 1 87 ? 0.046 4.633 -0.691 1 96.62 87 PHE A O 1
ATOM 683 N N . CYS A 1 88 ? 0.1 2.424 -0.564 1 98 88 CYS A N 1
ATOM 684 C CA . CYS A 1 88 ? 1.453 2.316 -1.098 1 98 88 CYS A CA 1
ATOM 685 C C . CYS A 1 88 ? 1.554 1.179 -2.105 1 98 88 CYS A C 1
ATOM 687 O O . CYS A 1 88 ? 0.726 0.266 -2.104 1 98 88 CYS A O 1
ATOM 689 N N . ALA A 1 89 ? 2.41 1.259 -2.984 1 97.12 89 ALA A N 1
ATOM 690 C CA . ALA A 1 89 ? 2.703 0.259 -4.008 1 97.12 89 ALA A CA 1
ATOM 691 C C . ALA A 1 89 ? 4.203 0.157 -4.262 1 97.12 89 ALA A C 1
ATOM 693 O O . ALA A 1 89 ? 4.922 1.157 -4.188 1 97.12 89 ALA A O 1
ATOM 694 N N . ALA A 1 90 ? 4.668 -1.049 -4.57 1 95.94 90 ALA A N 1
ATOM 695 C CA . ALA A 1 90 ? 6.062 -1.268 -4.957 1 95.94 90 ALA A CA 1
ATOM 696 C C . ALA A 1 90 ? 6.184 -1.468 -6.465 1 95.94 90 ALA A C 1
ATOM 698 O O . ALA A 1 90 ? 5.336 -2.113 -7.086 1 95.94 90 ALA A O 1
ATOM 699 N N . SER A 1 91 ? 7.227 -0.866 -7.023 1 92.44 91 SER A N 1
ATOM 700 C CA . SER A 1 91 ? 7.367 -0.949 -8.469 1 92.44 91 SER A CA 1
ATOM 701 C C . SER A 1 91 ? 8.828 -0.804 -8.891 1 92.44 91 SER A C 1
ATOM 703 O O . SER A 1 91 ? 9.672 -0.388 -8.094 1 92.44 91 SER A O 1
ATOM 705 N N . GLU A 1 92 ? 9.07 -1.281 -10.125 1 88.5 92 GLU A N 1
ATOM 706 C CA . GLU A 1 92 ? 10.344 -0.966 -10.773 1 88.5 92 GLU A CA 1
ATOM 707 C C . GLU A 1 92 ? 10.312 0.43 -11.391 1 88.5 92 GLU A C 1
ATOM 709 O O . GLU A 1 92 ? 9.281 0.871 -11.898 1 88.5 92 GLU A O 1
ATOM 714 N N . ALA A 1 93 ? 11.43 1.119 -11.203 1 75.75 93 ALA A N 1
ATOM 715 C CA . ALA A 1 93 ? 11.477 2.428 -11.844 1 75.75 93 ALA A CA 1
ATOM 716 C C . ALA A 1 93 ? 11.344 2.295 -13.359 1 75.75 93 ALA A C 1
ATOM 718 O O . ALA A 1 93 ? 11.945 1.407 -13.969 1 75.75 93 ALA A O 1
ATOM 719 N N . GLN A 1 94 ? 10.258 2.246 -13.93 1 59.84 94 GLN A N 1
ATOM 720 C CA . GLN A 1 94 ? 10.188 2.146 -15.383 1 59.84 94 GLN A CA 1
ATOM 721 C C . GLN A 1 94 ? 10.875 3.338 -16.047 1 59.84 94 GLN A C 1
ATOM 723 O O . GLN A 1 94 ? 10.742 4.473 -15.586 1 59.84 94 GLN A O 1
ATOM 728 N N . CYS A 1 95 ? 12.109 3.092 -16.547 1 47.88 95 CYS A N 1
ATOM 729 C CA . CYS A 1 95 ? 12.641 4.16 -17.391 1 47.88 95 CYS A CA 1
ATOM 730 C C . CYS A 1 95 ? 11.523 4.867 -18.156 1 47.88 95 CYS A C 1
ATOM 732 O O . CYS A 1 95 ? 11.781 5.727 -18.984 1 47.88 95 CYS A O 1
ATOM 734 N N . PHE A 1 96 ? 10.445 4.262 -18.359 1 44.25 96 PHE A N 1
ATOM 735 C CA . PHE A 1 96 ? 9.602 5.102 -19.203 1 44.25 96 PHE A CA 1
ATOM 736 C C . PHE A 1 96 ? 9.117 6.324 -18.438 1 44.25 96 PHE A C 1
ATOM 738 O O . PHE A 1 96 ? 9.148 6.34 -17.203 1 44.25 96 PHE A O 1
ATOM 745 N N . THR A 1 97 ? 8.398 7.305 -18.922 1 38.34 97 THR A N 1
ATOM 746 C CA . THR A 1 97 ? 7.473 8.32 -18.438 1 38.34 97 THR A CA 1
ATOM 747 C C . THR A 1 97 ? 6.562 7.754 -17.344 1 38.34 97 THR A C 1
ATOM 749 O O . THR A 1 97 ? 5.984 6.676 -17.516 1 38.34 97 THR A O 1
ATOM 752 N N . ILE A 1 98 ? 6.797 7.766 -16.031 1 42.56 98 ILE A N 1
ATOM 753 C CA . ILE A 1 98 ? 5.848 7.418 -14.984 1 42.56 98 ILE A CA 1
ATOM 754 C C . ILE A 1 98 ? 4.457 7.223 -15.586 1 42.56 98 ILE A C 1
ATOM 756 O O . ILE A 1 98 ? 3.932 8.117 -16.25 1 42.56 98 ILE A O 1
ATOM 760 N N . PRO A 1 99 ? 4.066 6.223 -16.016 1 39.28 99 PRO A N 1
ATOM 761 C CA . PRO A 1 99 ? 2.77 6.098 -16.688 1 39.28 99 PRO A CA 1
ATOM 762 C C . PRO A 1 99 ? 1.77 7.16 -16.234 1 39.28 99 PRO A C 1
ATOM 764 O O . PRO A 1 99 ? 1.751 7.539 -15.07 1 39.28 99 PRO A O 1
ATOM 767 N N . SER A 1 100 ? 1.372 8.07 -17.141 1 39.06 100 SER A N 1
ATOM 768 C CA . SER A 1 100 ? 0.287 9.047 -17.125 1 39.06 100 SER A CA 1
ATOM 769 C C . SER A 1 100 ? -0.929 8.508 -16.375 1 39.06 100 SER A C 1
ATOM 771 O O . SER A 1 100 ? -1.971 9.164 -16.312 1 39.06 100 SER A O 1
ATOM 773 N N . LEU A 1 101 ? -1.143 7.23 -16.281 1 41.31 101 LEU A N 1
ATOM 774 C CA . LEU A 1 101 ? -2.455 6.887 -15.75 1 41.31 101 LEU A CA 1
ATOM 775 C C . LEU A 1 101 ? -2.652 7.492 -14.359 1 41.31 101 LEU A C 1
ATOM 777 O O . LEU A 1 101 ? -3.775 7.832 -13.984 1 41.31 101 LEU A O 1
ATOM 781 N N . LEU A 1 102 ? -1.659 7.477 -13.531 1 40.88 102 LEU A N 1
ATOM 782 C CA . LEU A 1 102 ? -1.94 8.078 -12.227 1 40.88 102 LEU A CA 1
ATOM 783 C C . LEU A 1 102 ? -1.823 9.594 -12.289 1 40.88 102 LEU A C 1
ATOM 785 O O . LEU A 1 102 ? -2.174 10.289 -11.336 1 40.88 102 LEU A O 1
ATOM 789 N N . TYR A 1 103 ? -0.954 10.211 -13.195 1 36.84 103 TYR A N 1
ATOM 790 C CA . TYR A 1 103 ? -0.865 11.664 -13.211 1 36.84 103 TYR A CA 1
ATOM 791 C C . TYR A 1 103 ? -2.002 12.273 -14.031 1 36.84 103 TYR A C 1
ATOM 793 O O . TYR A 1 103 ? -1.983 13.461 -14.336 1 36.84 103 TYR A O 1
ATOM 801 N N . LYS A 1 104 ? -2.785 11.586 -14.719 1 33.72 104 LYS A N 1
ATOM 802 C CA . LYS 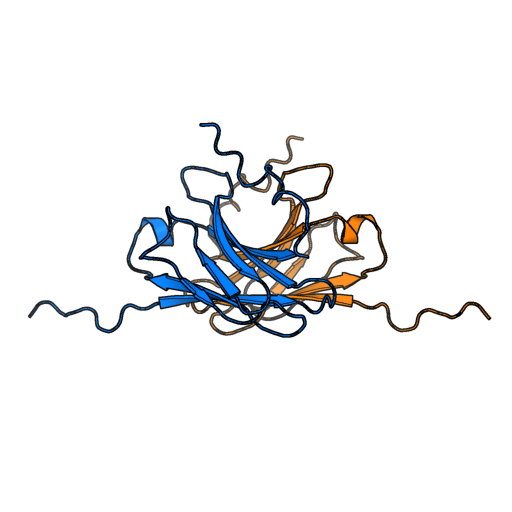A 1 104 ? -3.641 12.398 -15.586 1 33.72 104 LYS A CA 1
ATOM 803 C C . LYS A 1 104 ? -4.496 13.352 -14.766 1 33.72 104 LYS A C 1
ATOM 805 O O . LYS A 1 104 ? -5.535 12.961 -14.227 1 33.72 104 LYS A O 1
ATOM 810 N N . ASN A 1 105 ? -4.059 14.25 -13.859 1 29.59 105 ASN A N 1
ATOM 811 C CA . ASN A 1 105 ? -4.996 15.359 -13.68 1 29.59 105 ASN A CA 1
ATOM 812 C C . ASN A 1 105 ? -5.289 16.062 -15 1 29.59 105 ASN A C 1
ATOM 814 O O . ASN A 1 105 ? -4.371 16.547 -15.672 1 29.59 105 ASN A O 1
ATOM 818 N N . PRO A 1 106 ? -6.379 15.844 -15.766 1 27.48 106 PRO A N 1
ATOM 819 C CA . PRO A 1 106 ? -6.656 16.812 -16.828 1 27.48 106 PRO A CA 1
ATOM 820 C C . PRO A 1 106 ? -6.426 18.25 -16.391 1 27.48 106 PRO A C 1
ATOM 822 O O . PRO A 1 106 ? -6.844 18.656 -15.305 1 27.48 106 PRO A O 1
ATOM 825 N N . LEU A 1 107 ? -5.344 18.891 -16.906 1 24.12 107 LEU A N 1
ATOM 826 C CA . LEU A 1 107 ? -5.426 20.344 -16.828 1 24.12 107 LEU A CA 1
ATOM 827 C C . LEU A 1 107 ? -6.812 20.844 -17.234 1 24.12 107 LEU A C 1
ATOM 829 O O . LEU A 1 107 ? -7.402 20.312 -18.188 1 24.12 107 LEU A O 1
ATOM 833 N N . THR B 1 1 ? 16.359 -33.656 -17.172 1 26.61 1 THR B N 1
ATOM 834 C CA . THR B 1 1 ? 15.914 -33.469 -15.805 1 26.61 1 THR B CA 1
ATOM 835 C C . THR B 1 1 ? 15.242 -32.094 -15.641 1 26.61 1 THR B C 1
ATOM 837 O O . THR B 1 1 ? 15.82 -31.078 -15.984 1 26.61 1 THR B O 1
ATOM 840 N N . ALA B 1 2 ? 13.906 -32.031 -15.734 1 32.56 2 ALA B N 1
ATOM 841 C CA . ALA B 1 2 ? 13.156 -30.766 -15.688 1 32.56 2 ALA B CA 1
ATOM 842 C C . ALA B 1 2 ? 13.578 -29.922 -14.492 1 32.56 2 ALA B C 1
ATOM 844 O O . ALA B 1 2 ? 13.68 -30.422 -13.375 1 32.56 2 ALA B O 1
ATOM 845 N N . ILE B 1 3 ? 14.562 -29.219 -14.57 1 33.5 3 ILE B N 1
ATOM 846 C CA . ILE B 1 3 ? 15.008 -28.422 -13.43 1 33.5 3 ILE B CA 1
ATOM 847 C C . ILE B 1 3 ? 13.797 -27.891 -12.664 1 33.5 3 ILE B C 1
ATOM 849 O O . ILE B 1 3 ? 12.977 -27.156 -13.219 1 33.5 3 ILE B O 1
ATOM 853 N N . LEU B 1 4 ? 13.062 -28.734 -11.812 1 32.91 4 LEU B N 1
ATOM 854 C CA . LEU B 1 4 ? 11.977 -28.453 -10.875 1 32.91 4 LEU B CA 1
ATOM 855 C C . LEU B 1 4 ? 12.195 -27.109 -10.195 1 32.91 4 LEU B C 1
ATOM 857 O O . LEU B 1 4 ? 13.242 -26.875 -9.586 1 32.91 4 LEU B O 1
ATOM 861 N N . THR B 1 5 ? 12.148 -26.047 -10.898 1 40.72 5 THR B N 1
ATOM 862 C CA . THR B 1 5 ? 12.25 -24.75 -10.242 1 40.72 5 THR B CA 1
ATOM 863 C C . THR B 1 5 ? 11.742 -24.828 -8.805 1 40.72 5 THR B C 1
ATOM 865 O O . THR B 1 5 ? 10.656 -25.344 -8.555 1 40.72 5 THR B O 1
ATOM 868 N N . GLY B 1 6 ? 12.383 -25.328 -7.762 1 40.31 6 GLY B N 1
ATOM 869 C CA . GLY B 1 6 ? 12.203 -25.516 -6.332 1 40.31 6 GLY B CA 1
ATOM 870 C C . GLY B 1 6 ? 11.117 -24.625 -5.75 1 40.31 6 GLY B C 1
ATOM 871 O O . GLY B 1 6 ? 10.492 -23.844 -6.473 1 40.31 6 GLY B O 1
ATOM 872 N N . PRO B 1 7 ? 10.766 -24.594 -4.211 1 45.28 7 PRO B N 1
ATOM 873 C CA . PRO B 1 7 ? 9.648 -23.906 -3.568 1 45.28 7 PRO B CA 1
ATOM 874 C C . PRO B 1 7 ? 9.398 -22.516 -4.152 1 45.28 7 PRO B C 1
ATOM 876 O O . PRO B 1 7 ? 10.352 -21.797 -4.469 1 45.28 7 PRO B O 1
ATOM 879 N N . GLU B 1 8 ? 8.312 -22.312 -4.941 1 50.97 8 GLU B N 1
ATOM 880 C CA . GLU B 1 8 ? 7.848 -21.203 -5.77 1 50.97 8 GLU B CA 1
ATOM 881 C C . GLU B 1 8 ? 8.172 -19.859 -5.121 1 50.97 8 GLU B C 1
ATOM 883 O O . GLU B 1 8 ? 8.023 -19.703 -3.906 1 50.97 8 GLU B O 1
ATOM 888 N N . ASP B 1 9 ? 9.109 -19.141 -5.645 1 69.94 9 ASP B N 1
ATOM 889 C CA . ASP B 1 9 ? 9.508 -17.781 -5.293 1 69.94 9 ASP B CA 1
ATOM 890 C C . ASP B 1 9 ? 8.289 -16.906 -5 1 69.94 9 ASP B C 1
ATOM 892 O O . ASP B 1 9 ? 7.41 -16.766 -5.852 1 69.94 9 ASP B O 1
ATOM 896 N N . LYS B 1 10 ? 7.809 -16.922 -3.812 1 84.31 10 LYS B N 1
ATOM 897 C CA . LYS B 1 10 ? 6.656 -16.125 -3.379 1 84.31 10 LYS B CA 1
ATOM 898 C C . LYS B 1 10 ? 7.031 -14.664 -3.205 1 84.31 10 LYS B C 1
ATOM 900 O O . LYS B 1 10 ? 8.117 -14.352 -2.707 1 84.31 10 LYS B O 1
ATOM 905 N N . VAL B 1 11 ? 6.305 -13.93 -3.9 1 88.31 11 VAL B N 1
ATOM 906 C CA . VAL B 1 11 ? 6.379 -12.492 -3.67 1 88.31 11 VAL B CA 1
ATOM 907 C C . VAL B 1 11 ? 5.656 -12.133 -2.371 1 88.31 11 VAL B C 1
ATOM 909 O O . VAL B 1 11 ? 4.57 -12.656 -2.096 1 88.31 11 VAL B O 1
ATOM 912 N N . ASN B 1 12 ? 6.359 -11.352 -1.566 1 93.25 12 ASN B N 1
ATOM 913 C CA . ASN B 1 12 ? 5.73 -10.805 -0.366 1 93.25 12 ASN B CA 1
ATOM 914 C C . ASN B 1 12 ? 5.734 -9.281 -0.376 1 93.25 12 ASN B C 1
ATOM 916 O O . ASN B 1 12 ? 6.77 -8.656 -0.622 1 93.25 12 ASN B O 1
ATOM 920 N N . LEU B 1 13 ? 4.57 -8.742 -0.214 1 97.38 13 LEU B N 1
ATOM 921 C CA . LEU B 1 13 ? 4.395 -7.32 0.049 1 97.38 13 LE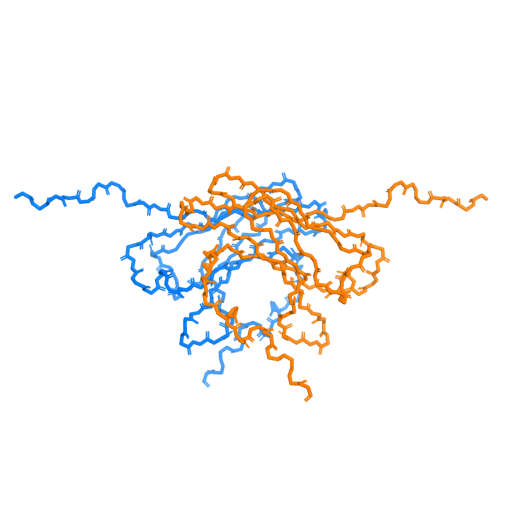U B CA 1
ATOM 922 C C . LEU B 1 13 ? 3.895 -7.086 1.471 1 97.38 13 LEU B C 1
ATOM 924 O O . LEU B 1 13 ? 2.957 -7.75 1.92 1 97.38 13 LEU B O 1
ATOM 928 N N . SER B 1 14 ? 4.453 -6.18 2.211 1 98.31 14 SER B N 1
ATOM 929 C CA . SER B 1 14 ? 4.066 -5.957 3.6 1 98.31 14 SER B CA 1
ATOM 930 C C . SER B 1 14 ? 3.635 -4.512 3.83 1 98.31 14 SER B C 1
ATOM 932 O O . SER B 1 14 ? 4.152 -3.596 3.191 1 98.31 14 SER B O 1
ATOM 934 N N . CYS B 1 15 ? 2.744 -4.379 4.699 1 98.38 15 CYS B N 1
ATOM 935 C CA . CYS B 1 15 ? 2.199 -3.082 5.082 1 98.38 15 CYS B CA 1
ATOM 936 C C . CYS B 1 15 ? 2.021 -2.99 6.594 1 98.38 15 CYS B C 1
ATOM 938 O O . CYS B 1 15 ? 1.662 -3.977 7.242 1 98.38 15 CYS B O 1
ATOM 940 N N . SER B 1 16 ? 2.262 -1.771 7.18 1 98.38 16 SER B N 1
ATOM 941 C CA . SER B 1 16 ? 2.027 -1.497 8.594 1 98.38 16 SER B CA 1
ATOM 942 C C . SER B 1 16 ? 1.671 -0.032 8.82 1 98.38 16 SER B C 1
ATOM 944 O O . SER B 1 16 ? 1.764 0.785 7.902 1 98.38 16 SER B O 1
ATOM 946 N N . HIS B 1 17 ? 1.238 0.278 10 1 96.75 17 HIS B N 1
ATOM 947 C CA . HIS B 1 17 ? 0.862 1.645 10.344 1 96.75 17 HIS B CA 1
ATOM 948 C C . HIS B 1 17 ? 0.951 1.879 11.844 1 96.75 17 HIS B C 1
ATOM 950 O O . HIS B 1 17 ? 1.07 0.927 12.617 1 96.75 17 HIS B O 1
ATOM 956 N N . THR B 1 18 ? 0.861 3.164 12.203 1 95.31 18 THR B N 1
ATOM 957 C CA . THR B 1 18 ? 0.958 3.506 13.617 1 95.31 18 THR B CA 1
ATOM 958 C C . THR B 1 18 ? -0.377 4.023 14.148 1 95.31 18 THR B C 1
ATOM 960 O O . THR B 1 18 ? -0.455 4.531 15.266 1 95.31 18 THR B O 1
ATOM 963 N N . VAL B 1 19 ? -1.421 3.947 13.297 1 91.75 19 VAL B N 1
ATOM 964 C CA . VAL B 1 19 ? -2.707 4.527 13.672 1 91.75 19 VAL B CA 1
ATOM 965 C C . VAL B 1 19 ? -3.484 3.541 14.547 1 91.75 19 VAL B C 1
ATOM 967 O O . VAL B 1 19 ? -3.926 2.494 14.062 1 91.75 19 VAL B O 1
ATOM 970 N N . SER B 1 20 ? -3.742 3.873 15.828 1 91.88 20 SER B N 1
ATOM 971 C CA . SER B 1 20 ? -4.324 2.971 16.812 1 91.88 20 SER B CA 1
ATOM 972 C C . SER B 1 20 ? -5.73 2.545 16.422 1 91.88 20 SER B C 1
ATOM 974 O O . SER B 1 20 ? -6.148 1.419 16.688 1 91.88 20 SER B O 1
ATOM 976 N N . ARG B 1 21 ? -6.48 3.453 15.75 1 89.25 21 ARG B N 1
ATOM 977 C CA . ARG B 1 21 ? -7.875 3.156 15.438 1 89.25 21 ARG B CA 1
ATOM 978 C C . ARG B 1 21 ? -7.977 2.209 14.242 1 89.25 21 ARG B C 1
ATOM 980 O O . ARG B 1 21 ? -9.047 1.654 13.977 1 89.25 21 ARG B O 1
ATOM 987 N N . TYR B 1 22 ? -6.988 2.066 13.453 1 92.81 22 TYR B N 1
ATOM 988 C CA . TYR B 1 22 ? -7.02 1.184 12.297 1 92.81 22 TYR B CA 1
ATOM 989 C C . TYR B 1 22 ? -6.875 -0.274 12.711 1 92.81 22 TYR B C 1
ATOM 991 O O . TYR B 1 22 ? -6.051 -0.6 13.57 1 92.81 22 TYR B O 1
ATOM 999 N N . ASP B 1 23 ? -7.73 -1.137 12.148 1 95.69 23 ASP B N 1
ATOM 1000 C CA . ASP B 1 23 ? -7.656 -2.557 12.477 1 95.69 23 ASP B CA 1
ATOM 1001 C C . ASP B 1 23 ? -7.703 -3.416 11.219 1 95.69 23 ASP B C 1
ATOM 1003 O O . ASP B 1 23 ? -7.887 -4.633 11.297 1 95.69 23 ASP B O 1
ATOM 1007 N N . MET B 1 24 ? -7.578 -2.709 10.102 1 96.62 24 MET B N 1
ATOM 1008 C CA . MET B 1 24 ? -7.676 -3.432 8.836 1 96.62 24 MET B CA 1
ATOM 1009 C C . MET B 1 24 ? -6.574 -2.99 7.875 1 96.62 24 MET B C 1
ATOM 1011 O O . MET B 1 24 ? -6.277 -1.8 7.77 1 96.62 24 MET B O 1
ATOM 1015 N N . ILE B 1 25 ? -5.969 -3.939 7.199 1 97.69 25 ILE B N 1
ATOM 1016 C CA . ILE B 1 25 ? -5.125 -3.672 6.043 1 97.69 25 ILE B CA 1
ATOM 1017 C C . ILE B 1 25 ? -5.68 -4.398 4.816 1 97.69 25 ILE B C 1
ATOM 1019 O O . ILE B 1 25 ? -5.984 -5.59 4.879 1 97.69 25 ILE B O 1
ATOM 1023 N N . LEU B 1 26 ? -5.867 -3.664 3.766 1 97.56 26 LEU B N 1
ATOM 1024 C CA . LEU B 1 26 ? -6.457 -4.156 2.525 1 97.56 26 LEU B CA 1
ATOM 1025 C C . LEU B 1 26 ? -5.426 -4.188 1.405 1 97.56 26 LEU B C 1
ATOM 1027 O O . LEU B 1 26 ? -4.586 -3.289 1.304 1 97.56 26 LEU B O 1
ATOM 1031 N N . TRP B 1 27 ? -5.52 -5.246 0.531 1 98 27 TRP B N 1
ATOM 1032 C CA . TRP B 1 27 ? -4.652 -5.395 -0.631 1 98 27 TRP B CA 1
ATOM 1033 C C . TRP B 1 27 ? -5.457 -5.32 -1.926 1 98 27 TRP B C 1
ATOM 1035 O O . TRP B 1 27 ? -6.523 -5.93 -2.035 1 98 27 TRP B O 1
ATOM 1045 N N . TYR B 1 28 ? -4.867 -4.586 -2.877 1 96.19 28 TYR B N 1
ATOM 1046 C CA . TYR B 1 28 ? -5.543 -4.371 -4.152 1 96.19 28 TYR B CA 1
ATOM 1047 C C . TYR B 1 28 ? -4.617 -4.699 -5.32 1 96.19 28 TYR B C 1
ATOM 1049 O O . TYR B 1 28 ? -3.395 -4.613 -5.195 1 96.19 28 TYR B O 1
ATOM 1057 N N . GLN B 1 29 ? -5.293 -5.051 -6.402 1 94.88 29 GLN B N 1
ATOM 1058 C CA . GLN B 1 29 ? -4.598 -5.289 -7.664 1 94.88 29 GLN B CA 1
ATOM 1059 C C . GLN B 1 29 ? -5.105 -4.352 -8.758 1 94.88 29 GLN B C 1
ATOM 1061 O O . GLN B 1 29 ? -6.312 -4.129 -8.875 1 94.88 29 GLN B O 1
ATOM 1066 N N . GLN B 1 30 ? -4.191 -3.742 -9.438 1 91.81 30 GLN B N 1
ATOM 1067 C CA . GLN B 1 30 ? -4.496 -3.043 -10.688 1 91.81 30 GLN B CA 1
ATOM 1068 C C . GLN B 1 30 ? -3.848 -3.734 -11.875 1 91.81 30 GLN B C 1
ATOM 1070 O O . GLN B 1 30 ? -2.623 -3.725 -12.016 1 91.81 30 GLN B O 1
ATOM 1075 N N . SER B 1 31 ? -4.668 -4.348 -12.625 1 88.44 31 SER B N 1
ATOM 1076 C CA . SER B 1 31 ? -4.133 -5.051 -13.789 1 88.44 31 SER B CA 1
ATOM 1077 C C . SER B 1 31 ? -3.748 -4.074 -14.898 1 88.44 31 SER B C 1
ATOM 1079 O O . SER B 1 31 ? -4.188 -2.922 -14.891 1 88.44 31 SER B O 1
ATOM 1081 N N . ALA B 1 32 ? -2.926 -4.535 -15.82 1 82.44 32 ALA B N 1
ATOM 1082 C CA . ALA B 1 32 ? -2.484 -3.713 -16.938 1 82.44 32 ALA B CA 1
ATOM 1083 C C . ALA B 1 32 ? -3.658 -3.33 -17.828 1 82.44 32 ALA B C 1
ATOM 1085 O O . ALA B 1 32 ? -3.65 -2.266 -18.453 1 82.44 32 ALA B O 1
ATOM 1086 N N . GLN B 1 33 ? -4.676 -4.105 -17.938 1 83.81 33 GLN B N 1
ATOM 1087 C CA . GLN B 1 33 ? -5.785 -3.932 -18.859 1 83.81 33 GLN B CA 1
ATOM 1088 C C . GLN B 1 33 ? -6.895 -3.086 -18.25 1 83.81 33 GLN B C 1
ATOM 1090 O O . GLN B 1 33 ? -7.746 -2.553 -18.969 1 83.81 33 GLN B O 1
ATOM 1095 N N . ASN B 1 34 ? -6.941 -3.018 -16.953 1 82.06 34 ASN B N 1
ATOM 1096 C CA . ASN B 1 34 ? -7.996 -2.332 -16.219 1 82.06 34 ASN B CA 1
ATOM 1097 C C . ASN B 1 34 ? -7.422 -1.437 -15.125 1 82.06 34 ASN B C 1
ATOM 1099 O O . ASN B 1 34 ? -6.762 -1.921 -14.203 1 82.06 34 ASN B O 1
ATOM 1103 N N . THR B 1 35 ? -7.746 -0.153 -15.117 1 82.88 35 THR B N 1
ATOM 1104 C CA . THR B 1 35 ? -7.164 0.823 -14.203 1 82.88 35 THR B CA 1
ATOM 1105 C C . THR B 1 35 ? -7.879 0.789 -12.859 1 82.88 35 THR B C 1
ATOM 1107 O O . THR B 1 35 ? -7.422 1.411 -11.891 1 82.88 35 THR B O 1
ATOM 1110 N N . ALA B 1 36 ? -8.953 -0.013 -12.805 1 87.06 36 ALA B N 1
ATOM 1111 C CA . ALA B 1 36 ? -9.672 -0.092 -11.539 1 87.06 36 ALA B CA 1
ATOM 1112 C C . ALA B 1 36 ? -8.891 -0.905 -10.508 1 87.06 36 ALA B C 1
ATOM 1114 O O . ALA B 1 36 ? -8.203 -1.866 -10.859 1 87.06 36 ALA B O 1
ATOM 1115 N N . LEU B 1 37 ? -8.984 -0.477 -9.305 1 92.12 37 LEU B N 1
ATOM 1116 C CA . LEU B 1 37 ? -8.43 -1.262 -8.203 1 92.12 37 LEU B CA 1
ATOM 1117 C C . LEU B 1 37 ? -9.367 -2.396 -7.816 1 92.12 37 LEU B C 1
ATOM 1119 O O . LEU B 1 37 ? -10.531 -2.156 -7.473 1 92.12 37 LEU B O 1
ATOM 1123 N N . LYS B 1 38 ? -8.891 -3.588 -7.906 1 94.06 38 LYS B N 1
ATOM 1124 C CA . LYS B 1 38 ? -9.656 -4.754 -7.477 1 94.06 38 LYS B CA 1
ATOM 1125 C C . LYS B 1 38 ? -9.156 -5.277 -6.133 1 94.06 38 LYS B C 1
ATOM 1127 O O . LYS B 1 38 ? -7.953 -5.48 -5.945 1 94.06 38 LYS B O 1
ATOM 1132 N N . LEU B 1 39 ? -10.102 -5.531 -5.266 1 96.5 39 LEU B N 1
ATOM 1133 C CA . LEU B 1 39 ? -9.734 -6.031 -3.941 1 96.5 39 LEU B CA 1
ATOM 1134 C C . LEU B 1 39 ? -9.297 -7.488 -4.012 1 96.5 39 LEU B C 1
ATOM 1136 O O . LEU B 1 39 ? -10.062 -8.352 -4.457 1 96.5 39 LEU B O 1
ATOM 1140 N N . ILE B 1 40 ? -8.141 -7.715 -3.604 1 97.19 40 ILE B N 1
ATOM 1141 C CA . ILE B 1 40 ? -7.625 -9.078 -3.5 1 97.19 40 ILE B CA 1
ATOM 1142 C C . ILE B 1 40 ? -8.117 -9.719 -2.205 1 97.19 40 ILE B C 1
ATOM 1144 O O . ILE B 1 40 ? -8.609 -10.852 -2.213 1 97.19 40 ILE B O 1
ATOM 1148 N N . GLY B 1 41 ? -7.957 -9.039 -1.074 1 97.5 41 GLY B N 1
ATOM 1149 C CA . GLY B 1 41 ? -8.266 -9.492 0.273 1 97.5 41 GLY B CA 1
ATOM 1150 C C . GLY B 1 41 ? -7.879 -8.492 1.343 1 97.5 41 GLY B C 1
ATOM 1151 O O . GLY B 1 41 ? -7.453 -7.375 1.031 1 97.5 41 GLY B O 1
ATOM 1152 N N . TYR B 1 42 ? -8.117 -8.875 2.619 1 97.5 42 TYR B N 1
ATOM 1153 C CA . TYR B 1 42 ? -7.766 -8.008 3.738 1 97.5 42 TYR B CA 1
ATOM 1154 C C . TYR B 1 42 ? -7.52 -8.828 5.004 1 97.5 42 TYR B C 1
ATOM 1156 O O . TYR B 1 42 ? -7.906 -9.992 5.078 1 97.5 42 TYR B O 1
ATOM 1164 N N . VAL B 1 43 ? -6.762 -8.211 5.863 1 98 43 VAL B N 1
ATOM 1165 C CA . VAL B 1 43 ? -6.594 -8.703 7.227 1 98 43 VAL B CA 1
ATOM 1166 C C . VAL B 1 43 ? -7.281 -7.754 8.203 1 98 43 VAL B C 1
ATOM 1168 O O . VAL B 1 43 ? -6.953 -6.566 8.258 1 98 43 VAL B O 1
ATOM 1171 N N . ARG B 1 44 ? -8.227 -8.234 8.883 1 96.62 44 ARG B N 1
ATOM 1172 C CA . ARG B 1 44 ? -8.797 -7.48 9.992 1 96.62 44 ARG B CA 1
ATOM 1173 C C . ARG B 1 44 ? -8.289 -8.008 11.328 1 96.62 44 ARG B C 1
ATOM 1175 O O . ARG B 1 44 ? -8.594 -9.141 11.711 1 96.62 44 ARG B O 1
ATOM 1182 N N . PHE B 1 45 ? -7.66 -7.172 12.055 1 96 45 PHE B N 1
ATOM 1183 C CA . PHE B 1 45 ? -6.875 -7.676 13.172 1 96 45 PHE B CA 1
ATOM 1184 C C . PHE B 1 45 ? -5.98 -8.828 12.727 1 96 45 PHE B C 1
ATOM 1186 O O . PHE B 1 45 ? -5.098 -8.656 11.891 1 96 45 PHE B O 1
ATOM 1193 N N . THR B 1 46 ? -6.258 -10.047 13.141 1 97.94 46 THR B N 1
ATOM 1194 C CA . THR B 1 46 ? -5.461 -11.195 12.711 1 97.94 46 THR B CA 1
ATOM 1195 C C . THR B 1 46 ? -6.281 -12.117 11.82 1 97.94 46 THR B C 1
ATOM 1197 O O . THR B 1 46 ? -5.859 -13.242 11.531 1 97.94 46 THR B O 1
ATOM 1200 N N . SER B 1 47 ? -7.445 -11.68 11.414 1 97.56 47 SER B N 1
ATOM 1201 C CA . SER B 1 47 ? -8.344 -12.5 10.602 1 97.56 47 SER B CA 1
ATOM 1202 C C . SER B 1 47 ? -8.156 -12.211 9.117 1 97.56 47 SER B C 1
ATOM 1204 O O . SER B 1 47 ? -8.508 -11.133 8.633 1 97.56 47 SER B O 1
ATOM 1206 N N . PRO B 1 48 ? -7.664 -13.18 8.375 1 98.12 48 PRO B N 1
ATOM 1207 C CA . PRO B 1 48 ? -7.465 -12.969 6.938 1 98.12 48 PRO B CA 1
ATOM 1208 C C . PRO B 1 48 ? -8.703 -13.312 6.109 1 98.12 48 PRO B C 1
ATOM 1210 O O . PRO B 1 48 ? -9.422 -14.266 6.438 1 98.12 48 PRO B O 1
ATOM 1213 N N . THR B 1 49 ? -8.984 -12.586 5.035 1 97.5 49 THR B N 1
ATOM 1214 C CA . THR B 1 49 ? -10 -12.867 4.031 1 97.5 49 THR B CA 1
ATOM 1215 C C . THR B 1 49 ? -9.469 -12.594 2.629 1 97.5 49 THR B C 1
ATOM 1217 O O . THR B 1 49 ? -8.875 -11.539 2.381 1 97.5 49 THR B O 1
ATOM 1220 N N . VAL B 1 50 ? -9.625 -13.547 1.762 1 98.19 50 VAL B N 1
ATOM 1221 C CA . VAL B 1 50 ? -9.266 -13.383 0.356 1 98.19 50 VAL B CA 1
ATOM 1222 C C . VAL B 1 50 ? -10.523 -13.469 -0.507 1 98.19 50 VAL B C 1
ATOM 1224 O O . VAL B 1 50 ? -11.375 -14.336 -0.295 1 98.19 50 VAL B O 1
ATOM 1227 N N . GLU B 1 51 ? -10.648 -12.539 -1.431 1 97.56 51 GLU B N 1
ATOM 1228 C CA . GLU B 1 51 ? -11.789 -12.562 -2.344 1 97.56 51 GLU B CA 1
ATOM 1229 C C . GLU B 1 51 ? -11.805 -13.844 -3.18 1 97.56 51 GLU B C 1
ATOM 1231 O O . GLU B 1 51 ? -10.75 -14.336 -3.584 1 97.56 51 GLU B O 1
ATOM 1236 N N . ASP B 1 52 ? -12.922 -14.297 -3.602 1 96.38 52 ASP B N 1
ATOM 1237 C CA . ASP B 1 52 ? -13.102 -15.578 -4.285 1 96.38 52 ASP B CA 1
ATOM 1238 C C . ASP B 1 52 ? -12.281 -15.633 -5.57 1 96.38 52 ASP B C 1
ATOM 1240 O O . ASP B 1 52 ? -11.656 -16.656 -5.871 1 96.38 52 ASP B O 1
ATOM 1244 N N . SER B 1 53 ? -12.305 -14.602 -6.312 1 94.19 53 SER B N 1
ATOM 1245 C CA . SER B 1 53 ? -11.656 -14.586 -7.621 1 94.19 53 SER B CA 1
ATOM 1246 C C . SER B 1 53 ? -10.141 -14.695 -7.492 1 94.19 53 SER B C 1
ATOM 1248 O O . SER B 1 53 ? -9.445 -14.938 -8.477 1 94.19 53 SER B O 1
ATOM 1250 N N . PHE B 1 54 ? -9.609 -14.547 -6.258 1 95.06 54 PHE B N 1
ATOM 1251 C CA . PHE B 1 54 ? -8.164 -14.531 -6.074 1 95.06 54 PHE B CA 1
ATOM 1252 C C . PHE B 1 54 ? -7.711 -15.742 -5.258 1 95.06 54 PHE B C 1
ATOM 1254 O O . PHE B 1 54 ? -6.512 -15.945 -5.059 1 95.06 54 PHE B O 1
ATOM 1261 N N . LYS B 1 55 ? -8.648 -16.469 -4.711 1 94.88 55 LYS B N 1
ATOM 1262 C CA . LYS B 1 55 ? -8.305 -17.641 -3.93 1 94.88 55 LYS B CA 1
ATOM 1263 C C . LYS B 1 55 ? -7.438 -18.609 -4.738 1 94.88 55 LYS B C 1
ATOM 1265 O O . LYS B 1 55 ? -7.602 -18.719 -5.953 1 94.88 55 LYS B O 1
ATOM 1270 N N . GLY B 1 56 ? -6.508 -19.344 -4.062 1 91 56 GLY B N 1
ATOM 1271 C CA . GLY B 1 56 ? -5.602 -20.281 -4.707 1 91 56 GLY B CA 1
ATOM 1272 C C . GLY B 1 56 ? -4.195 -19.75 -4.875 1 91 56 GLY B C 1
ATOM 1273 O O . GLY B 1 56 ? -3.24 -20.297 -4.336 1 91 56 GLY B O 1
ATOM 1274 N N . ARG B 1 57 ? -4.211 -18.531 -5.582 1 90 57 ARG B N 1
ATOM 1275 C CA . ARG B 1 57 ? -2.877 -18.031 -5.891 1 90 57 ARG B CA 1
ATOM 1276 C C . ARG B 1 57 ? -2.445 -16.969 -4.883 1 90 57 ARG B C 1
ATOM 1278 O O . ARG B 1 57 ? -1.249 -16.734 -4.707 1 90 57 ARG B O 1
ATOM 1285 N N . PHE B 1 58 ? -3.359 -16.344 -4.27 1 95.5 58 PHE B N 1
ATOM 1286 C CA . PHE B 1 58 ? -3.049 -15.266 -3.34 1 95.5 58 PHE B CA 1
ATOM 1287 C C . PHE B 1 58 ? -3.408 -15.664 -1.913 1 95.5 58 PHE B C 1
ATOM 1289 O O . PHE B 1 58 ? -4.375 -16.391 -1.691 1 95.5 58 PHE B O 1
ATOM 1296 N N . ASP B 1 59 ? -2.617 -15.18 -0.985 1 97 59 ASP B N 1
ATOM 1297 C CA . ASP B 1 59 ? -2.898 -15.305 0.442 1 97 59 ASP B CA 1
ATOM 1298 C C . ASP B 1 59 ? -2.549 -14.016 1.188 1 97 59 ASP B C 1
ATOM 1300 O O . ASP B 1 59 ? -1.671 -13.266 0.76 1 97 59 ASP B O 1
ATOM 1304 N N . VAL B 1 60 ? -3.301 -13.742 2.217 1 98.12 60 VAL B N 1
ATOM 1305 C CA . VAL B 1 60 ? -2.988 -12.617 3.096 1 98.12 60 VAL B CA 1
ATOM 1306 C C . VAL B 1 60 ? -2.805 -13.117 4.527 1 98.12 60 VAL B C 1
ATOM 1308 O O .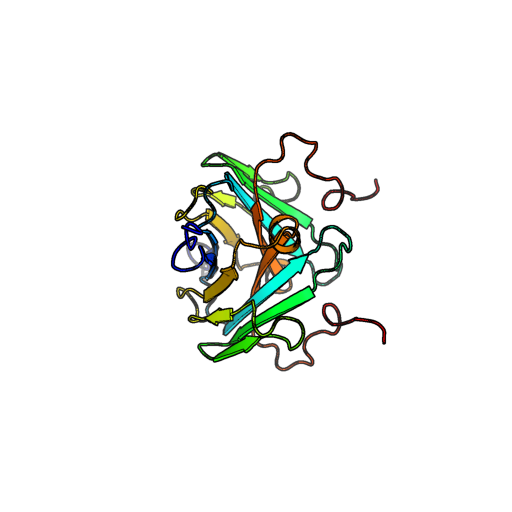 VAL B 1 60 ? -3.391 -14.133 4.918 1 98.12 60 VAL B O 1
ATOM 1311 N N . SER B 1 61 ? -1.941 -12.492 5.293 1 98.44 61 SER B N 1
ATOM 1312 C CA . SER B 1 61 ? -1.666 -12.922 6.656 1 98.44 61 SER B CA 1
ATOM 1313 C C . SER B 1 61 ? -1.146 -11.773 7.508 1 98.44 61 SER B C 1
ATOM 1315 O O . SER B 1 61 ? -1.007 -10.648 7.02 1 98.44 61 SER B O 1
ATOM 1317 N N . GLY B 1 62 ? -0.962 -12.07 8.828 1 98.44 62 GLY B N 1
ATOM 1318 C CA . GLY B 1 62 ? -0.372 -11.102 9.742 1 98.44 62 GLY B CA 1
ATOM 1319 C C . GLY B 1 62 ? -1.383 -10.484 10.688 1 98.44 62 GLY B C 1
ATOM 1320 O O . GLY B 1 62 ? -2.35 -11.133 11.086 1 98.44 62 GLY B O 1
ATOM 1321 N N . ASP B 1 63 ? -1.031 -9.266 11.102 1 98.69 63 ASP B N 1
ATOM 1322 C CA . ASP B 1 63 ? -1.79 -8.5 12.086 1 98.69 63 ASP B CA 1
ATOM 1323 C C . ASP B 1 63 ? -1.915 -7.039 11.672 1 98.69 63 ASP B C 1
ATOM 1325 O O . ASP B 1 63 ? -0.908 -6.352 11.484 1 98.69 63 ASP B O 1
ATOM 1329 N N . ALA B 1 64 ? -3.227 -6.574 11.547 1 97.94 64 ALA B N 1
ATOM 1330 C CA . ALA B 1 64 ? -3.461 -5.238 11 1 97.94 64 ALA B CA 1
ATOM 1331 C C . ALA B 1 64 ? -3.545 -4.203 12.117 1 97.94 64 ALA B C 1
ATOM 1333 O O . ALA B 1 64 ? -3.895 -3.045 11.875 1 97.94 64 ALA B O 1
ATOM 1334 N N . ALA B 1 65 ? -3.271 -4.633 13.367 1 97.19 65 ALA B N 1
ATOM 1335 C CA . ALA B 1 65 ? -3.258 -3.664 14.453 1 97.19 65 ALA B CA 1
ATOM 1336 C C . ALA B 1 65 ? -2.082 -2.699 14.32 1 97.19 65 ALA B C 1
ATOM 1338 O O . ALA B 1 65 ? -1.162 -2.941 13.539 1 97.19 65 ALA B O 1
ATOM 1339 N N . ALA B 1 66 ? -2.121 -1.547 15.016 1 96.44 66 ALA B N 1
ATOM 1340 C CA . ALA B 1 66 ? -1.048 -0.558 14.992 1 96.44 66 ALA B CA 1
ATOM 1341 C C . ALA B 1 66 ? 0.296 -1.199 15.328 1 96.44 66 ALA B C 1
ATOM 1343 O O . ALA B 1 66 ? 0.388 -2.029 16.234 1 96.44 66 ALA B O 1
ATOM 1344 N N . ASN B 1 67 ? 1.354 -0.832 14.594 1 96.94 67 ASN B N 1
ATOM 1345 C CA . ASN B 1 67 ? 2.74 -1.239 14.797 1 96.94 67 ASN B CA 1
ATOM 1346 C C . ASN B 1 67 ? 2.936 -2.727 14.516 1 96.94 67 ASN B C 1
ATOM 1348 O O . ASN B 1 67 ? 3.9 -3.332 14.992 1 96.94 67 ASN B O 1
ATOM 1352 N N . LYS B 1 68 ? 2.006 -3.387 13.945 1 98.06 68 LYS B N 1
ATOM 1353 C CA . LYS B 1 68 ? 2.131 -4.754 13.453 1 98.06 68 LYS B CA 1
ATOM 1354 C C . LYS B 1 68 ? 2.211 -4.777 11.93 1 98.06 68 LYS B C 1
ATOM 1356 O O . LYS B 1 68 ? 2.213 -3.727 11.281 1 98.06 68 LYS B O 1
ATOM 1361 N N . MET B 1 69 ? 2.406 -5.973 11.406 1 97.94 69 MET B N 1
ATOM 1362 C CA . MET B 1 69 ? 2.611 -6.098 9.969 1 97.94 69 MET B CA 1
ATOM 1363 C C . MET B 1 69 ? 1.613 -7.078 9.359 1 97.94 69 MET B C 1
ATOM 1365 O O . MET B 1 69 ? 1.306 -8.109 9.961 1 97.94 69 MET B O 1
ATOM 1369 N N . ALA B 1 70 ? 1.124 -6.746 8.219 1 98.5 70 ALA B N 1
ATOM 1370 C CA . ALA B 1 70 ? 0.341 -7.668 7.398 1 98.5 70 ALA B CA 1
ATOM 1371 C C . ALA B 1 70 ? 1.004 -7.898 6.043 1 98.5 70 ALA B C 1
ATOM 1373 O O . ALA B 1 70 ? 1.805 -7.078 5.59 1 98.5 70 ALA B O 1
ATOM 1374 N N . TYR B 1 71 ? 0.678 -9.055 5.406 1 98.31 71 TYR B N 1
ATOM 1375 C CA . TYR B 1 71 ? 1.415 -9.5 4.23 1 98.31 71 TYR B CA 1
ATOM 1376 C C . TYR B 1 71 ? 0.462 -9.953 3.133 1 98.31 71 TYR B C 1
ATOM 1378 O O . TYR B 1 71 ? -0.571 -10.57 3.412 1 98.31 71 TYR B O 1
ATOM 1386 N N . LEU B 1 72 ? 0.821 -9.664 1.909 1 98 72 LEU B N 1
ATOM 1387 C CA . LEU B 1 72 ? 0.289 -10.312 0.718 1 98 72 LEU B CA 1
ATOM 1388 C C . LEU B 1 72 ? 1.303 -11.289 0.135 1 98 72 LEU B C 1
ATOM 1390 O O . LEU B 1 72 ? 2.469 -10.945 -0.061 1 98 72 LEU B O 1
ATOM 1394 N N . HIS B 1 73 ? 0.858 -12.477 -0.141 1 95.88 73 HIS B N 1
ATOM 1395 C CA . HIS B 1 73 ? 1.685 -13.539 -0.7 1 95.88 73 HIS B CA 1
ATOM 1396 C C . HIS B 1 73 ? 1.143 -14.008 -2.047 1 95.88 73 HIS B C 1
ATOM 1398 O O . HIS B 1 73 ? -0.053 -14.281 -2.178 1 95.88 73 HIS B O 1
ATOM 1404 N N . PHE B 1 74 ? 2.002 -14.07 -3.084 1 93.62 74 PHE B N 1
ATOM 1405 C CA . PHE B 1 74 ? 1.584 -14.719 -4.32 1 93.62 74 PHE B CA 1
ATOM 1406 C C . PHE B 1 74 ? 2.791 -15.234 -5.094 1 93.62 74 PHE B C 1
ATOM 1408 O O . PHE B 1 74 ? 3.906 -14.742 -4.918 1 93.62 74 PHE B O 1
ATOM 1415 N N . PRO B 1 75 ? 2.557 -16.203 -5.922 1 88.56 75 PRO B N 1
ATOM 1416 C CA . PRO B 1 75 ? 3.68 -16.75 -6.688 1 88.56 75 PRO B CA 1
ATOM 1417 C C . PRO B 1 75 ? 4.129 -15.82 -7.812 1 88.56 75 PRO B C 1
ATOM 1419 O O . PRO B 1 75 ? 3.297 -15.188 -8.469 1 88.56 75 PRO B O 1
ATOM 1422 N N . LYS B 1 76 ? 5.34 -15.562 -8.133 1 79.06 76 LYS B N 1
ATOM 1423 C CA . LYS B 1 76 ? 5.934 -14.75 -9.188 1 79.06 76 LYS B CA 1
ATOM 1424 C C . LYS B 1 76 ? 5.711 -15.375 -10.562 1 79.06 76 LYS B C 1
ATOM 1426 O O . LYS B 1 76 ? 5.652 -14.664 -11.57 1 79.06 76 LYS B O 1
ATOM 1431 N N . ALA B 1 77 ? 5.055 -16.375 -10.82 1 68.06 77 ALA B N 1
ATOM 1432 C CA . ALA B 1 77 ? 5.219 -17.266 -11.961 1 68.06 77 ALA B CA 1
ATOM 1433 C C . ALA B 1 77 ? 4.312 -16.859 -13.117 1 68.06 77 ALA B C 1
ATOM 1435 O O . ALA B 1 77 ? 4.488 -17.328 -14.25 1 68.06 77 ALA B O 1
ATOM 1436 N N . THR B 1 78 ? 3.533 -15.867 -12.891 1 72.75 78 THR B N 1
ATOM 1437 C CA . THR B 1 78 ? 2.676 -15.594 -14.039 1 72.75 78 THR B CA 1
ATOM 1438 C C . THR B 1 78 ? 2.947 -14.203 -14.602 1 72.75 78 THR B C 1
ATOM 1440 O O . THR B 1 78 ? 3.336 -13.289 -13.867 1 72.75 78 THR B O 1
ATOM 1443 N N . GLU B 1 79 ? 2.896 -14.102 -15.938 1 74.38 79 GLU B N 1
ATOM 1444 C CA . GLU B 1 79 ? 3.033 -12.82 -16.641 1 74.38 79 GLU B CA 1
ATOM 1445 C C . GLU B 1 79 ? 2.039 -11.797 -16.109 1 74.38 79 GLU B C 1
ATOM 1447 O O . GLU B 1 79 ? 2.367 -10.617 -15.977 1 74.38 79 GLU B O 1
ATOM 1452 N N . ALA B 1 80 ? 0.863 -12.258 -15.789 1 74.44 80 ALA B N 1
ATOM 1453 C CA . ALA B 1 80 ? -0.183 -11.352 -15.32 1 74.44 80 ALA B CA 1
ATOM 1454 C C . ALA B 1 80 ? 0.199 -10.719 -13.984 1 74.44 80 ALA B C 1
ATOM 1456 O O . ALA B 1 80 ? 0.004 -9.523 -13.781 1 74.44 80 ALA B O 1
ATOM 1457 N N . GLU B 1 81 ? 0.772 -11.555 -13.141 1 76.94 81 GLU B N 1
ATOM 1458 C CA . GLU B 1 81 ? 1.167 -11.055 -11.828 1 76.94 81 GLU B CA 1
ATOM 1459 C C . GLU B 1 81 ? 2.348 -10.094 -11.93 1 76.94 81 GLU B C 1
ATOM 1461 O O . GLU B 1 81 ? 2.445 -9.133 -11.164 1 76.94 81 GLU B O 1
ATOM 1466 N N . ASP B 1 82 ? 3.059 -10.305 -12.984 1 77.94 82 ASP B N 1
ATOM 1467 C CA . ASP B 1 82 ? 4.234 -9.453 -13.148 1 77.94 82 ASP B CA 1
ATOM 1468 C C . ASP B 1 82 ? 3.855 -8.094 -13.734 1 77.94 82 ASP B C 1
ATOM 1470 O O . ASP B 1 82 ? 4.555 -7.105 -13.516 1 77.94 82 ASP B O 1
ATOM 1474 N N . SER B 1 83 ? 2.766 -8.141 -14.422 1 84 83 SER B N 1
ATOM 1475 C CA . SER B 1 83 ? 2.377 -6.914 -15.109 1 84 83 SER B CA 1
ATOM 1476 C C . SER B 1 83 ? 1.418 -6.09 -14.258 1 84 83 SER B C 1
ATOM 1478 O O . SER B 1 83 ? 1.104 -4.945 -14.594 1 84 83 SER B O 1
ATOM 1480 N N . ALA B 1 84 ? 0.976 -6.637 -13.156 1 90.06 84 ALA B N 1
ATOM 1481 C CA . ALA B 1 84 ? 0.033 -5.941 -12.289 1 90.06 84 ALA B CA 1
ATOM 1482 C C . ALA B 1 84 ? 0.766 -5.109 -11.242 1 90.06 84 ALA B C 1
ATOM 1484 O O . ALA B 1 84 ? 1.94 -5.352 -10.953 1 90.06 84 ALA B O 1
ATOM 1485 N N . VAL B 1 85 ? 0.07 -4.094 -10.805 1 91.5 85 VAL B N 1
ATOM 1486 C CA . VAL B 1 85 ? 0.538 -3.309 -9.664 1 91.5 85 VAL B CA 1
ATOM 1487 C C . VAL B 1 85 ? -0.282 -3.658 -8.422 1 91.5 85 VAL B C 1
ATOM 1489 O O . VAL B 1 85 ? -1.509 -3.764 -8.492 1 91.5 85 VAL B O 1
ATOM 1492 N N . TYR B 1 86 ? 0.365 -3.826 -7.336 1 94.5 86 TYR B N 1
ATOM 1493 C CA . TYR B 1 86 ? -0.291 -4.223 -6.094 1 94.5 86 TYR B CA 1
ATOM 1494 C C . TYR B 1 86 ? -0.18 -3.125 -5.043 1 94.5 86 TYR B C 1
ATOM 1496 O O . TYR B 1 86 ? 0.889 -2.535 -4.863 1 94.5 86 TYR B O 1
ATOM 1504 N N . PHE B 1 87 ? -1.292 -2.852 -4.371 1 96.5 87 PHE B N 1
ATOM 1505 C CA . PHE B 1 87 ? -1.394 -1.792 -3.377 1 96.5 87 PHE B CA 1
ATOM 1506 C C . PHE B 1 87 ? -1.804 -2.357 -2.023 1 96.5 87 PHE B C 1
ATOM 1508 O O . PHE B 1 87 ? -2.502 -3.371 -1.953 1 96.5 87 PHE B O 1
ATOM 1515 N N . CYS B 1 88 ? -1.463 -1.688 -0.963 1 97.88 88 CYS B N 1
ATOM 1516 C CA . CYS B 1 88 ? -2.086 -1.933 0.333 1 97.88 88 CYS B CA 1
ATOM 1517 C C . CYS B 1 88 ? -2.527 -0.625 0.98 1 97.88 88 CYS B C 1
ATOM 1519 O O . CYS B 1 88 ? -2.031 0.446 0.627 1 97.88 88 CYS B O 1
ATOM 1521 N N . ALA B 1 89 ? -3.4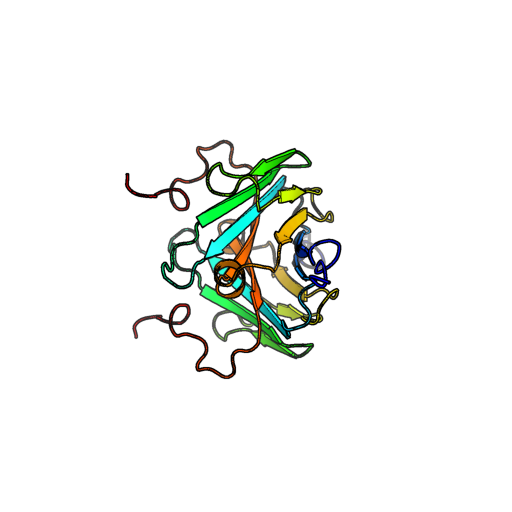73 -0.664 1.781 1 97.12 89 ALA B N 1
ATOM 1522 C CA . ALA B 1 89 ? -4.02 0.462 2.535 1 97.12 89 ALA B CA 1
ATOM 1523 C C . ALA B 1 89 ? -4.418 0.035 3.943 1 97.12 89 ALA B C 1
ATOM 1525 O O . ALA B 1 89 ? -4.863 -1.096 4.156 1 97.12 89 ALA B O 1
ATOM 1526 N N . ALA B 1 90 ? -4.254 0.933 4.891 1 95.88 90 ALA B N 1
ATOM 1527 C CA . ALA B 1 90 ? -4.711 0.707 6.262 1 95.88 90 ALA B CA 1
ATOM 1528 C C . ALA B 1 90 ? -5.996 1.476 6.543 1 95.88 90 ALA B C 1
ATOM 1530 O O . ALA B 1 90 ? -6.164 2.607 6.086 1 95.88 90 ALA B O 1
ATOM 1531 N N . SER B 1 91 ? -6.898 0.817 7.254 1 92.44 91 SER B N 1
ATOM 1532 C CA . SER B 1 91 ? -8.188 1.459 7.496 1 92.44 91 SER B CA 1
ATOM 1533 C C . SER B 1 91 ? -8.836 0.928 8.773 1 92.44 91 SER B C 1
ATOM 1535 O O . SER B 1 91 ? -8.414 -0.097 9.312 1 92.44 91 SER B O 1
ATOM 1537 N N . GLU B 1 92 ? -9.781 1.763 9.258 1 88.31 92 GLU B N 1
ATOM 1538 C CA . GLU B 1 92 ? -10.672 1.273 10.297 1 88.31 92 GLU B CA 1
ATOM 1539 C C . GLU B 1 92 ? -11.805 0.434 9.703 1 88.31 92 GLU B C 1
ATOM 1541 O O . GLU B 1 92 ? -12.289 0.719 8.609 1 88.31 92 GLU B O 1
ATOM 1546 N N . ALA B 1 93 ? -12.078 -0.65 10.398 1 75.25 93 ALA B N 1
ATOM 1547 C CA . ALA B 1 93 ? -13.211 -1.431 9.914 1 75.25 93 ALA B CA 1
ATOM 1548 C C . ALA B 1 93 ? -14.492 -0.597 9.914 1 75.25 93 ALA B C 1
ATOM 1550 O O . ALA B 1 93 ? -14.758 0.144 10.867 1 75.25 93 ALA B O 1
ATOM 1551 N N . GLN B 1 94 ? -14.766 0.167 8.992 1 59.03 94 GLN B N 1
ATOM 1552 C CA . GLN B 1 94 ? -16.016 0.916 9.039 1 59.03 94 GLN B CA 1
ATOM 1553 C C . GLN B 1 94 ? -17.219 -0.022 9.172 1 59.03 94 GLN B C 1
ATOM 1555 O O . GLN B 1 94 ? -17.25 -1.079 8.539 1 59.03 94 GLN B O 1
ATOM 1560 N N . CYS B 1 95 ? -17.734 -0.063 10.422 1 47.31 95 CYS B N 1
ATOM 1561 C CA . CYS B 1 95 ? -19.016 -0.741 10.445 1 47.31 95 CYS B CA 1
ATOM 1562 C C . CYS B 1 95 ? -19.812 -0.465 9.164 1 47.31 95 CYS B C 1
ATOM 1564 O O . CYS B 1 95 ? -21 -0.79 9.078 1 47.31 95 CYS B O 1
ATOM 1566 N N . PHE B 1 96 ? -19.422 0.488 8.484 1 43.34 96 PHE B N 1
ATOM 1567 C CA . PHE B 1 96 ? -20.422 0.657 7.426 1 43.34 96 PHE B CA 1
ATOM 1568 C C . PHE B 1 96 ? -20.453 -0.565 6.516 1 43.34 96 PHE B C 1
ATOM 1570 O O . PHE B 1 96 ? -19.5 -1.361 6.504 1 43.34 96 PHE B O 1
ATOM 1577 N N . THR B 1 97 ? -21.297 -0.663 5.539 1 37.34 97 THR B N 1
ATOM 1578 C CA . THR B 1 97 ? -21.297 -1.164 4.168 1 37.34 97 THR B CA 1
ATOM 1579 C C . THR B 1 97 ? -19.969 -0.898 3.486 1 37.34 97 THR B C 1
ATOM 1581 O O . THR B 1 97 ? -19.484 0.236 3.475 1 37.34 97 THR B O 1
ATOM 1584 N N . ILE B 1 98 ? -18.906 -1.664 3.545 1 41.59 98 ILE B N 1
ATOM 1585 C CA . ILE B 1 98 ? -17.688 -1.545 2.75 1 41.59 98 ILE B CA 1
ATOM 1586 C C . ILE B 1 98 ? -17.891 -0.496 1.657 1 41.59 98 ILE B C 1
ATOM 1588 O O . ILE B 1 98 ? -18.812 -0.606 0.841 1 41.59 98 ILE B O 1
ATOM 1592 N N . PRO B 1 99 ? -17.734 0.646 1.81 1 38.53 99 PRO B N 1
ATOM 1593 C CA . PRO B 1 99 ? -18.031 1.591 0.73 1 38.53 99 PRO B CA 1
ATOM 1594 C C . PRO B 1 99 ? -17.938 0.954 -0.655 1 38.53 99 PRO B C 1
ATOM 1596 O O . PRO B 1 99 ? -17.094 0.078 -0.879 1 38.53 99 PRO B O 1
ATOM 1599 N N . SER B 1 100 ? -19.062 0.851 -1.357 1 38.38 100 SER B N 1
ATOM 1600 C CA . SER B 1 100 ? -19.297 0.512 -2.758 1 38.38 100 SER B CA 1
ATOM 1601 C C . SER B 1 100 ? -18.172 1.035 -3.65 1 38.38 100 SER B C 1
ATOM 1603 O O . SER B 1 100 ? -18.25 0.929 -4.875 1 38.38 100 SER B O 1
ATOM 1605 N N . LEU B 1 101 ? -17.406 1.991 -3.277 1 40.16 101 LEU B N 1
ATOM 1606 C CA . LEU B 1 101 ? -16.578 2.516 -4.348 1 40.16 101 LEU B CA 1
ATOM 1607 C C . LEU B 1 101 ? -15.664 1.427 -4.91 1 40.16 101 LEU B C 1
ATOM 1609 O O . LEU B 1 101 ? -15.359 1.426 -6.105 1 40.16 101 LEU B O 1
ATOM 1613 N N . LEU B 1 102 ? -15.047 0.642 -4.031 1 39.91 102 LEU B N 1
ATOM 1614 C CA . LEU B 1 102 ? -14.164 -0.334 -4.66 1 39.91 102 LEU B CA 1
ATOM 1615 C C . LEU B 1 102 ? -14.961 -1.517 -5.203 1 39.91 102 LEU B C 1
ATOM 1617 O O . LEU B 1 102 ? -14.422 -2.344 -5.941 1 39.91 102 LEU B O 1
ATOM 1621 N N . TYR B 1 103 ? -16.156 -1.838 -4.617 1 35.06 103 TYR B N 1
ATOM 1622 C CA . TYR B 1 103 ? -16.875 -2.969 -5.191 1 35.06 103 TYR B CA 1
ATOM 1623 C C . TYR B 1 103 ? -17.656 -2.547 -6.43 1 35.06 103 TYR B C 1
ATOM 1625 O O . TYR B 1 103 ? -18.547 -3.264 -6.879 1 35.06 103 TYR B O 1
ATOM 1633 N N . LYS B 1 104 ? -17.688 -1.322 -6.836 1 32.69 104 LYS B N 1
ATOM 1634 C CA . LYS B 1 104 ? -18.625 -1.166 -7.945 1 32.69 104 LYS B CA 1
ATOM 1635 C C . LYS B 1 104 ? -18.25 -2.068 -9.117 1 32.69 104 LYS B C 1
ATOM 1637 O O . LYS B 1 104 ? -17.375 -1.716 -9.922 1 32.69 104 LYS B O 1
ATOM 1642 N N . ASN B 1 105 ? -17.969 -3.355 -8.992 1 28.23 105 ASN B N 1
ATOM 1643 C CA . ASN B 1 105 ? -18.125 -4.066 -10.258 1 28.23 105 ASN B CA 1
ATOM 1644 C C . ASN B 1 105 ? -19.547 -4.004 -10.773 1 28.23 105 ASN B C 1
ATOM 1646 O O . ASN B 1 105 ? -20.484 -4.438 -10.086 1 28.23 105 ASN B O 1
ATOM 1650 N N . PRO B 1 106 ? -20.031 -3.023 -11.672 1 27.45 106 PRO B N 1
ATOM 1651 C CA . PRO B 1 106 ? -21.344 -3.229 -12.273 1 27.45 106 PRO B CA 1
ATO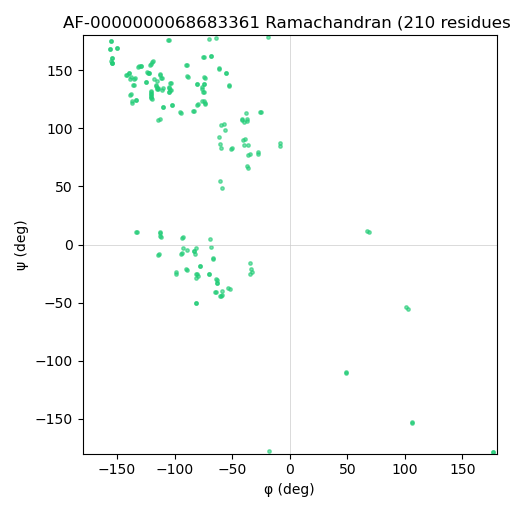M 1652 C C . PRO B 1 106 ? -21.609 -4.688 -12.633 1 27.45 106 PRO B C 1
ATOM 1654 O O . PRO B 1 106 ? -20.719 -5.359 -13.18 1 27.45 106 PRO B O 1
ATOM 1657 N N . LEU B 1 107 ? -22.547 -5.383 -11.984 1 23.33 107 LEU B N 1
ATOM 1658 C CA . LEU B 1 107 ? -23.156 -6.539 -12.633 1 23.33 107 LEU B CA 1
ATOM 1659 C C . LEU B 1 107 ? -23.531 -6.215 -14.078 1 23.33 107 LEU B C 1
ATOM 1661 O O . LEU B 1 107 ? -24.016 -5.121 -14.367 1 23.33 107 LEU B O 1
#